Protein AF-A0A967KB98-F1 (afdb_monomer_lite)

Sequence (359 aa):
LGLPDYYRTITGPGPSQRHWNLGCFGLMAGGSWGCGTGSKLNGFGPVQLSPLSRRTLGWLEPIEVSRAENEEFVLEPSLASGDALFVSLGPGSPESFHIEYRTRTGFDEDLPAGGVLVYHHDAFDPRRTLRPEPGEIPPWPYHLVEADGDDALRKLEAEGGNRGVAGDVFSAEGSEASLDASTVPSTRTHSGEPSTLSIHSIRVEGGVARVRLTVGSDLVAVDRSVPPTWDVLLDYEGSFGVGGGAAPFDARVGGADGPLPAGVEVAVQADRVILRGKPLQAGEFPVIVTVEDDKGALLYETLALTIQDQHLTDPELMEGLVEGEGALSDLQLRYLDLSGNGDGGFDVGDLRAYLQRTR

Structure (mmCIF, N/CA/C/O backbone):
data_AF-A0A967KB98-F1
#
_entry.id   AF-A0A967KB98-F1
#
loop_
_atom_site.group_PDB
_atom_site.id
_atom_site.type_symbol
_atom_site.label_atom_id
_atom_site.label_alt_id
_atom_site.label_comp_id
_atom_site.label_asym_id
_atom_site.label_entity_id
_atom_site.label_seq_id
_atom_site.pdbx_PDB_ins_code
_atom_site.Cartn_x
_atom_site.Cartn_y
_atom_site.Cartn_z
_atom_site.occupancy
_atom_site.B_iso_or_equiv
_atom_site.auth_seq_id
_atom_site.auth_comp_id
_atom_site.auth_asym_id
_atom_site.auth_atom_id
_atom_site.pdbx_PDB_model_num
ATOM 1 N N . LEU A 1 1 ? 12.542 3.354 -32.652 1.00 81.44 1 LEU A N 1
ATOM 2 C CA . LEU A 1 1 ? 11.220 3.751 -32.119 1.00 81.44 1 LEU A CA 1
ATOM 3 C C . LEU A 1 1 ? 11.291 4.905 -31.106 1.00 81.44 1 LEU A C 1
ATOM 5 O O . LEU A 1 1 ? 10.248 5.329 -30.644 1.00 81.44 1 LEU A O 1
ATOM 9 N N . GLY A 1 2 ? 12.477 5.463 -30.806 1.00 83.56 2 GLY A N 1
ATOM 10 C CA . GLY A 1 2 ? 12.585 6.672 -29.972 1.00 83.56 2 GLY A CA 1
ATOM 11 C C . GLY A 1 2 ? 12.481 6.431 -28.464 1.00 83.56 2 GLY A C 1
ATOM 12 O O . GLY A 1 2 ? 12.327 7.389 -27.719 1.00 83.56 2 GLY A O 1
ATOM 13 N N . LEU A 1 3 ? 12.570 5.174 -28.019 1.00 89.62 3 LEU A N 1
ATOM 14 C CA . LEU A 1 3 ? 12.564 4.830 -26.602 1.00 89.62 3 LEU A CA 1
ATOM 15 C C . LEU A 1 3 ? 13.950 5.043 -25.963 1.00 89.62 3 LEU A C 1
ATOM 17 O O . LEU A 1 3 ? 14.959 4.764 -26.616 1.00 89.62 3 LEU A O 1
ATOM 21 N N . PRO A 1 4 ? 14.000 5.516 -24.709 1.00 88.00 4 PRO A N 1
ATOM 22 C CA . PRO A 1 4 ? 15.224 5.690 -23.927 1.00 88.00 4 PRO A CA 1
ATOM 23 C C . PRO A 1 4 ? 15.765 4.356 -23.392 1.00 88.00 4 PRO A C 1
ATOM 25 O O . PRO A 1 4 ? 15.035 3.371 -23.320 1.00 88.00 4 PRO A O 1
ATOM 28 N N . ASP A 1 5 ? 17.017 4.352 -22.937 1.00 88.38 5 ASP A N 1
ATOM 29 C CA . ASP A 1 5 ? 17.546 3.297 -22.068 1.00 88.38 5 ASP A CA 1
ATOM 30 C C . ASP A 1 5 ? 17.125 3.562 -20.611 1.00 88.38 5 ASP A C 1
ATOM 32 O O . ASP A 1 5 ? 17.387 4.643 -20.091 1.00 88.38 5 ASP A O 1
ATOM 36 N N . TYR A 1 6 ? 16.557 2.574 -19.915 1.00 90.69 6 TYR A N 1
ATOM 37 C CA . TYR A 1 6 ? 16.277 2.630 -18.468 1.00 90.69 6 TYR A CA 1
ATOM 38 C C . TYR A 1 6 ? 17.309 1.840 -17.652 1.00 90.69 6 TYR A C 1
ATOM 40 O O . TYR A 1 6 ? 16.993 1.117 -16.706 1.00 90.69 6 TYR A O 1
ATOM 48 N N . TYR A 1 7 ? 18.567 1.941 -18.061 1.00 88.19 7 TYR A N 1
ATOM 49 C CA . TYR A 1 7 ? 19.731 1.490 -17.311 1.00 88.19 7 TYR A CA 1
ATOM 50 C C . TYR A 1 7 ? 20.822 2.545 -17.447 1.00 88.19 7 TYR A C 1
ATOM 52 O O . TYR A 1 7 ? 20.802 3.370 -18.364 1.00 88.19 7 TYR A O 1
ATOM 60 N N . ARG A 1 8 ? 21.814 2.493 -16.561 1.00 86.38 8 ARG A N 1
ATOM 61 C CA . ARG A 1 8 ? 22.928 3.434 -16.588 1.00 86.38 8 ARG A CA 1
ATOM 62 C C . ARG A 1 8 ? 24.265 2.748 -16.389 1.00 86.38 8 ARG A C 1
ATOM 64 O O . ARG A 1 8 ? 24.458 1.975 -15.460 1.00 86.38 8 ARG A O 1
ATOM 71 N N . THR A 1 9 ? 25.219 3.116 -17.231 1.00 85.38 9 THR A N 1
ATOM 72 C CA . THR A 1 9 ? 26.639 2.780 -17.086 1.00 85.38 9 THR A CA 1
ATOM 73 C C . THR A 1 9 ? 27.283 3.657 -16.007 1.00 85.38 9 THR A C 1
ATOM 75 O O . THR A 1 9 ? 27.189 4.883 -16.088 1.00 85.38 9 THR A O 1
ATOM 78 N N . ILE A 1 10 ? 27.949 3.053 -15.016 1.00 86.12 10 ILE A N 1
ATOM 79 C CA . ILE A 1 10 ? 28.592 3.778 -13.904 1.00 86.12 10 ILE A CA 1
ATOM 80 C C . ILE A 1 10 ? 30.113 3.795 -14.052 1.00 86.12 10 ILE A C 1
ATOM 82 O O . ILE A 1 10 ? 30.693 4.860 -14.238 1.00 86.12 10 ILE A O 1
ATOM 86 N N . THR A 1 11 ? 30.766 2.630 -13.994 1.00 84.38 11 THR A N 1
ATOM 87 C CA . THR A 1 11 ? 32.242 2.534 -13.982 1.00 84.38 11 THR A CA 1
ATOM 88 C C . THR A 1 11 ? 32.836 1.913 -15.246 1.00 84.38 11 THR A C 1
ATOM 90 O O . THR A 1 11 ? 34.052 1.926 -15.428 1.00 84.38 11 THR A O 1
ATOM 93 N N . GLY A 1 12 ? 32.005 1.386 -16.145 1.00 84.31 12 GLY A N 1
ATOM 94 C CA . GLY A 1 12 ? 32.453 0.794 -17.402 1.00 84.31 12 GLY A CA 1
ATOM 95 C C . GLY A 1 12 ? 31.334 0.057 -18.137 1.00 84.31 12 GLY A C 1
ATOM 96 O O . GLY A 1 12 ? 30.224 -0.048 -17.622 1.00 84.31 12 GLY A O 1
ATOM 97 N N . PRO A 1 13 ? 31.589 -0.435 -19.360 1.00 79.81 13 PRO A N 1
ATOM 98 C CA . PRO A 1 13 ? 30.544 -0.923 -20.261 1.00 79.81 13 PRO A CA 1
ATOM 99 C C . PRO A 1 13 ? 29.962 -2.284 -19.854 1.00 79.81 13 PRO A C 1
ATOM 101 O O . PRO A 1 13 ? 28.941 -2.694 -20.414 1.00 79.81 13 PRO A O 1
ATOM 104 N N . GLY A 1 14 ? 30.602 -2.997 -18.921 1.00 81.38 14 GLY A N 1
ATOM 105 C CA . GLY A 1 14 ? 30.194 -4.333 -18.496 1.00 81.38 14 GLY A CA 1
ATOM 106 C C . GLY A 1 14 ? 28.878 -4.340 -17.708 1.00 81.38 14 GLY A C 1
ATOM 107 O O . GLY A 1 14 ? 28.519 -3.334 -17.099 1.00 81.38 14 GLY A O 1
ATOM 108 N N . PRO A 1 15 ? 28.142 -5.465 -17.693 1.00 78.88 15 PRO A N 1
ATOM 109 C CA . PRO A 1 15 ? 26.875 -5.573 -16.969 1.00 78.88 15 PRO A CA 1
ATOM 110 C C . PRO A 1 15 ? 27.020 -5.411 -15.448 1.00 78.88 15 PRO A C 1
ATOM 112 O O . PRO A 1 15 ? 26.106 -4.895 -14.815 1.00 78.88 15 PRO A O 1
ATOM 115 N N . SER A 1 16 ? 28.172 -5.786 -14.887 1.00 84.75 16 SER A N 1
ATOM 116 C CA . SER A 1 16 ? 28.500 -5.653 -13.459 1.00 84.75 16 SER A CA 1
ATOM 117 C C . SER A 1 16 ? 28.737 -4.206 -13.007 1.00 84.75 16 SER A C 1
ATOM 119 O O . SER A 1 16 ? 28.841 -3.922 -11.816 1.00 84.75 16 SER A O 1
ATOM 121 N N . GLN A 1 17 ? 28.843 -3.283 -13.966 1.00 87.69 17 GLN A N 1
ATOM 122 C CA . GLN A 1 17 ? 29.209 -1.881 -13.770 1.00 87.69 17 GLN A CA 1
ATOM 123 C C . GLN A 1 17 ? 28.037 -0.934 -14.067 1.00 87.69 17 GLN A C 1
ATOM 125 O O . GLN A 1 17 ? 28.246 0.240 -14.401 1.00 87.69 17 GLN A O 1
ATOM 130 N N . ARG A 1 18 ? 26.807 -1.456 -14.007 1.00 87.62 18 ARG A N 1
ATOM 131 C CA . ARG A 1 18 ? 25.578 -0.748 -14.362 1.00 87.62 18 ARG A CA 1
ATOM 132 C C . ARG A 1 18 ? 24.591 -0.739 -13.211 1.00 87.62 18 ARG A C 1
ATOM 134 O O . ARG A 1 18 ? 24.510 -1.704 -12.464 1.00 87.62 18 ARG A O 1
ATOM 141 N N . HIS A 1 19 ? 23.799 0.322 -13.168 1.00 89.69 19 HIS A N 1
ATOM 142 C CA . HIS A 1 19 ? 22.522 0.337 -12.473 1.00 89.69 19 HIS A CA 1
ATOM 143 C C . HIS A 1 19 ? 21.420 -0.043 -13.465 1.00 89.69 19 HIS A C 1
ATOM 145 O O . HIS A 1 19 ? 21.429 0.406 -14.618 1.00 89.69 19 HIS A O 1
ATOM 151 N N . TRP A 1 20 ? 20.490 -0.886 -13.036 1.00 90.31 20 TRP A N 1
ATOM 152 C CA . TRP A 1 20 ? 19.461 -1.484 -13.874 1.00 90.31 20 TRP A CA 1
ATOM 153 C C . TRP A 1 20 ? 18.084 -0.985 -13.457 1.00 90.31 20 TRP A C 1
ATOM 155 O O . TRP A 1 20 ? 17.302 -1.755 -12.930 1.00 90.31 20 TRP A O 1
ATOM 165 N N . ASN A 1 21 ? 17.752 0.279 -13.710 1.00 90.69 21 ASN A N 1
ATOM 166 C CA . ASN A 1 21 ? 16.574 0.920 -13.116 1.00 90.69 21 ASN A CA 1
ATOM 167 C C . ASN A 1 21 ? 15.243 0.165 -13.244 1.00 90.69 21 ASN A C 1
ATOM 169 O O . ASN A 1 21 ? 14.402 0.303 -12.364 1.00 90.69 21 ASN A O 1
ATOM 173 N N . LEU A 1 22 ? 15.037 -0.604 -14.322 1.00 94.25 22 LEU A N 1
ATOM 174 C CA . LEU A 1 22 ? 13.902 -1.537 -14.452 1.00 94.25 22 LEU A CA 1
ATOM 175 C C . LEU A 1 22 ? 14.310 -3.014 -14.427 1.00 94.25 22 LEU A C 1
ATOM 177 O O . LEU A 1 22 ? 13.458 -3.890 -14.542 1.00 94.25 22 LEU A O 1
ATOM 181 N N . GLY A 1 23 ? 15.607 -3.305 -14.370 1.00 93.00 23 GLY A N 1
ATOM 182 C CA . GLY A 1 23 ? 16.113 -4.664 -14.304 1.00 93.00 23 GLY A CA 1
ATOM 183 C C . GLY A 1 23 ? 15.610 -5.527 -15.448 1.00 93.00 23 GLY A C 1
ATOM 184 O O . GLY A 1 23 ? 15.575 -5.140 -16.619 1.00 93.00 23 GLY A O 1
ATOM 185 N N . CYS A 1 24 ? 15.205 -6.719 -15.059 1.00 93.06 24 CYS A N 1
ATOM 186 C CA . CYS A 1 24 ? 14.597 -7.740 -15.874 1.00 93.06 24 CYS A CA 1
ATOM 187 C C . CYS A 1 24 ? 13.133 -7.468 -16.191 1.00 93.06 24 CYS A C 1
ATOM 189 O O . CYS A 1 24 ? 12.545 -8.182 -16.988 1.00 93.06 24 CYS A O 1
ATOM 191 N N . PHE A 1 25 ? 12.559 -6.414 -15.630 1.00 95.06 25 PHE A N 1
ATOM 192 C CA . PHE A 1 25 ? 11.153 -6.077 -15.769 1.00 95.06 25 PHE A CA 1
ATOM 193 C C . PHE A 1 25 ? 10.904 -5.013 -16.844 1.00 95.06 25 PHE A C 1
ATOM 195 O O . PHE A 1 25 ? 9.804 -4.480 -16.965 1.00 95.06 25 PHE A O 1
ATOM 202 N N . GLY A 1 26 ? 11.905 -4.704 -17.672 1.00 94.81 26 GLY A N 1
ATOM 203 C CA . GLY A 1 26 ? 11.746 -3.821 -18.822 1.00 94.81 26 GLY A CA 1
ATOM 204 C C . GLY A 1 26 ? 12.742 -4.125 -19.935 1.00 94.81 26 GLY A C 1
ATOM 205 O O . GLY A 1 26 ? 13.951 -4.183 -19.704 1.00 94.81 26 GLY A O 1
ATOM 206 N N . LEU A 1 27 ? 12.239 -4.259 -21.167 1.00 94.44 27 LEU A N 1
ATOM 207 C CA . LEU A 1 27 ? 13.061 -4.501 -22.360 1.00 94.44 27 LEU A CA 1
ATOM 208 C C . LEU A 1 27 ? 14.177 -3.463 -22.542 1.00 94.44 27 LEU A C 1
ATOM 210 O O . LEU A 1 27 ? 15.320 -3.816 -22.828 1.00 94.44 27 LEU A O 1
ATOM 214 N N . MET A 1 28 ? 13.850 -2.189 -22.324 1.00 93.25 28 MET A N 1
ATOM 215 C CA . MET A 1 28 ? 14.784 -1.066 -22.445 1.00 93.25 28 MET A CA 1
ATOM 216 C C . MET A 1 28 ? 15.766 -0.959 -21.258 1.00 93.25 28 MET A C 1
ATOM 218 O O . MET A 1 28 ? 16.455 0.045 -21.111 1.00 93.25 28 MET A O 1
ATOM 222 N N . ALA A 1 29 ? 15.831 -1.981 -20.400 1.00 91.69 29 ALA A N 1
ATOM 223 C CA . ALA A 1 29 ? 16.777 -2.119 -19.299 1.00 91.69 29 ALA A CA 1
ATOM 224 C C . ALA A 1 29 ? 17.563 -3.440 -19.426 1.00 91.69 29 ALA A C 1
ATOM 226 O O . ALA A 1 29 ? 18.126 -3.754 -20.478 1.00 91.69 29 ALA A O 1
ATOM 227 N N . GLY A 1 30 ? 17.611 -4.232 -18.355 1.00 89.25 30 GLY A N 1
ATOM 228 C CA . GLY A 1 30 ? 18.230 -5.553 -18.348 1.00 89.25 30 GLY A CA 1
ATOM 229 C C . GLY A 1 30 ? 17.454 -6.588 -19.163 1.00 89.25 30 GLY A C 1
ATOM 230 O O . GLY A 1 30 ? 18.046 -7.579 -19.574 1.00 89.25 30 GLY A O 1
ATOM 231 N N . GLY A 1 31 ? 16.171 -6.370 -19.444 1.00 90.88 31 GLY A N 1
ATOM 232 C CA . GLY A 1 31 ? 15.301 -7.339 -20.110 1.00 90.88 31 GLY A CA 1
ATOM 233 C C . GLY A 1 31 ? 15.702 -7.756 -21.532 1.00 90.88 31 GLY A C 1
ATOM 234 O O . GLY A 1 31 ? 15.320 -8.830 -21.986 1.00 90.88 31 GLY A O 1
ATOM 235 N N . SER A 1 32 ? 16.503 -6.948 -22.232 1.00 87.94 32 SER A N 1
ATOM 236 C CA . SER A 1 32 ? 16.989 -7.246 -23.593 1.00 87.94 32 SER A CA 1
ATOM 237 C C . SER A 1 32 ? 18.002 -8.393 -23.675 1.00 87.94 32 SER A C 1
ATOM 239 O O . SER A 1 32 ? 18.204 -8.953 -24.749 1.00 87.94 32 SER A O 1
ATOM 241 N N . TRP A 1 33 ? 18.632 -8.757 -22.555 1.00 80.81 33 TRP A N 1
ATOM 242 C CA . TRP A 1 33 ? 19.664 -9.800 -22.482 1.00 80.81 33 TRP A CA 1
ATOM 243 C C . TRP A 1 33 ? 19.148 -11.102 -21.854 1.00 80.81 33 TRP A C 1
ATOM 245 O O . TRP A 1 33 ? 19.952 -11.913 -21.387 1.00 80.81 33 TRP A O 1
ATOM 255 N N . GLY A 1 34 ? 17.824 -11.256 -21.772 1.00 74.88 34 GLY A N 1
ATOM 256 C CA . GLY A 1 34 ? 17.163 -12.350 -21.070 1.00 74.88 34 GLY A CA 1
ATOM 257 C C . GLY A 1 34 ? 17.230 -12.257 -19.556 1.00 74.88 34 GLY A C 1
ATOM 258 O O . GLY A 1 34 ? 18.095 -11.579 -18.984 1.00 74.88 34 GLY A O 1
ATOM 259 N N . CYS A 1 35 ? 16.316 -12.972 -18.915 1.00 80.12 35 CYS A N 1
ATOM 260 C CA . CYS A 1 35 ? 16.102 -12.956 -17.475 1.00 80.12 35 CYS A CA 1
ATOM 261 C C . CYS A 1 35 ? 16.134 -14.377 -16.890 1.00 80.12 35 CYS A C 1
ATOM 263 O O . CYS A 1 35 ? 16.257 -15.348 -17.627 1.00 80.12 35 CYS A O 1
ATOM 265 N N . GLY A 1 36 ? 16.175 -14.509 -15.562 1.00 67.12 36 GLY A N 1
ATOM 266 C CA . GLY A 1 36 ? 16.166 -15.819 -14.899 1.00 67.12 36 GLY A CA 1
ATOM 267 C C . GLY A 1 36 ? 17.537 -16.431 -14.571 1.00 67.12 36 GLY A C 1
ATOM 268 O O . GLY A 1 36 ? 18.593 -15.790 -14.634 1.00 67.12 36 GLY A O 1
ATOM 269 N N . THR A 1 37 ? 17.500 -17.693 -14.137 1.00 58.38 37 THR A N 1
ATOM 270 C CA . THR A 1 37 ? 18.620 -18.442 -13.549 1.00 58.38 37 THR A CA 1
ATOM 271 C C . THR A 1 37 ? 19.265 -19.374 -14.584 1.00 58.38 37 THR A C 1
ATOM 273 O O . THR A 1 37 ? 19.058 -20.583 -14.594 1.00 58.38 37 THR A O 1
ATOM 276 N N . GLY A 1 38 ? 20.069 -18.817 -15.494 1.00 59.47 38 GLY A N 1
ATOM 277 C CA . GLY A 1 38 ? 20.735 -19.588 -16.551 1.00 59.47 38 GLY A CA 1
ATOM 278 C C . GLY A 1 38 ? 21.946 -18.886 -17.170 1.00 59.47 38 GLY A C 1
ATOM 279 O O . GLY A 1 38 ? 22.227 -17.720 -16.889 1.00 59.47 38 GLY A O 1
ATOM 280 N N . SER A 1 39 ? 22.694 -19.605 -18.019 1.00 55.47 39 SER A N 1
ATOM 281 C CA . SER A 1 39 ? 23.848 -19.046 -18.740 1.00 55.47 39 SER A CA 1
ATOM 282 C C . SER A 1 39 ? 23.394 -18.013 -19.772 1.00 55.47 39 SER A C 1
ATOM 284 O O . SER A 1 39 ? 22.915 -18.366 -20.846 1.00 55.47 39 SER A O 1
ATOM 286 N N . LYS A 1 40 ? 23.613 -16.732 -19.467 1.00 59.94 40 LYS A N 1
ATOM 287 C CA . LYS A 1 40 ? 23.197 -15.552 -20.253 1.00 59.94 40 LYS A CA 1
ATOM 288 C C . LYS A 1 40 ? 23.892 -15.407 -21.625 1.00 59.94 40 LYS A C 1
ATOM 290 O O . LYS A 1 40 ? 23.742 -14.383 -22.282 1.00 59.94 40 LYS A O 1
ATOM 295 N N . LEU A 1 41 ? 24.693 -16.397 -22.033 1.00 53.88 41 LEU A N 1
ATOM 296 C CA . LEU A 1 41 ? 25.493 -16.406 -23.266 1.00 53.88 41 LEU A CA 1
ATOM 297 C C . LEU A 1 41 ? 24.780 -17.061 -24.462 1.00 53.88 41 LEU A C 1
ATOM 299 O O . LEU A 1 41 ? 25.213 -16.868 -25.595 1.00 53.88 41 LEU A O 1
ATOM 303 N N . ASN A 1 42 ? 23.685 -17.790 -24.234 1.00 51.09 42 ASN A N 1
ATOM 304 C CA . ASN A 1 42 ? 22.873 -18.390 -25.292 1.00 51.09 42 ASN A CA 1
ATOM 305 C C . ASN A 1 42 ? 21.556 -17.614 -25.371 1.00 51.09 42 ASN A C 1
ATOM 307 O O . ASN A 1 42 ? 20.688 -17.830 -24.537 1.00 51.09 42 ASN A O 1
ATOM 311 N N . GLY A 1 43 ? 21.472 -16.669 -26.314 1.00 50.34 43 GLY A N 1
ATOM 312 C CA . GLY A 1 43 ? 20.409 -15.665 -26.451 1.00 50.34 43 GLY A CA 1
ATOM 313 C C . GLY A 1 43 ? 19.029 -16.097 -25.950 1.00 50.34 43 GLY A C 1
ATOM 314 O O . GLY A 1 43 ? 18.360 -16.912 -26.578 1.00 50.34 43 GLY A O 1
ATOM 315 N N . PHE A 1 44 ? 18.624 -15.520 -24.825 1.00 61.72 44 PHE A N 1
ATOM 316 C CA . PHE A 1 44 ? 17.292 -15.671 -24.251 1.00 61.72 44 PHE A CA 1
ATOM 317 C C . PHE A 1 44 ? 16.317 -14.663 -24.867 1.00 61.72 44 PHE A C 1
ATOM 319 O O . PHE A 1 44 ? 16.730 -13.631 -25.408 1.00 61.72 44 PHE A O 1
ATOM 326 N N . GLY A 1 45 ? 15.024 -14.981 -24.785 1.00 72.19 45 GLY A N 1
ATOM 327 C CA . GLY A 1 45 ? 13.950 -14.124 -25.272 1.00 72.19 45 GLY A CA 1
ATOM 328 C C . GLY A 1 45 ? 13.918 -12.782 -24.525 1.00 72.19 45 GLY A C 1
ATOM 329 O O . GLY A 1 45 ? 14.148 -12.748 -23.315 1.00 72.19 45 GLY A O 1
ATOM 330 N N . PRO A 1 46 ? 13.678 -11.662 -25.225 1.00 88.06 46 PRO A N 1
ATOM 331 C CA . PRO A 1 46 ? 13.473 -10.376 -24.575 1.00 88.06 46 PRO A CA 1
ATOM 332 C C . PRO A 1 46 ? 12.189 -10.398 -23.744 1.00 88.06 46 PRO A C 1
ATOM 334 O O . PRO A 1 46 ? 11.191 -10.958 -24.189 1.00 88.06 46 PRO A O 1
ATOM 337 N N . VAL A 1 47 ? 12.193 -9.705 -22.608 1.00 92.75 47 VAL A N 1
ATOM 338 C CA . VAL A 1 47 ? 10.969 -9.432 -21.830 1.00 92.75 47 VAL A CA 1
ATOM 339 C C . VAL A 1 47 ? 10.127 -8.337 -22.488 1.00 92.75 47 VAL A C 1
ATOM 341 O O . VAL A 1 47 ? 10.614 -7.599 -23.352 1.00 92.75 47 VAL A O 1
ATOM 344 N N . GLN A 1 48 ? 8.876 -8.172 -22.056 1.00 93.81 48 GLN A N 1
ATOM 345 C CA . GLN A 1 48 ? 8.031 -7.081 -22.552 1.00 93.81 48 GLN A CA 1
ATOM 346 C C . GLN A 1 48 ? 8.587 -5.678 -22.234 1.00 93.81 48 GLN A C 1
ATOM 348 O O . GLN A 1 48 ? 9.350 -5.452 -21.287 1.00 93.81 48 GLN A O 1
ATOM 353 N N . LEU A 1 49 ? 8.157 -4.704 -23.040 1.00 95.62 49 LEU A N 1
ATOM 354 C CA . LEU A 1 49 ? 8.319 -3.279 -22.756 1.00 95.62 49 LEU A CA 1
ATOM 355 C C . LEU A 1 49 ? 7.553 -2.886 -21.485 1.00 95.62 49 LEU A C 1
ATOM 357 O O . LEU A 1 49 ? 6.470 -3.405 -21.230 1.00 95.62 49 LEU A O 1
ATOM 361 N N . SER A 1 50 ? 8.086 -1.915 -20.741 1.00 95.88 50 SER A N 1
ATOM 362 C CA . SER A 1 50 ? 7.390 -1.325 -19.593 1.00 95.88 50 SER A CA 1
ATOM 363 C C . SER A 1 50 ? 6.090 -0.622 -20.017 1.00 95.88 50 SER A C 1
ATOM 365 O O . SER A 1 50 ? 5.958 -0.243 -21.191 1.00 95.88 50 SER A O 1
ATOM 367 N N . PRO A 1 51 ? 5.154 -0.355 -19.086 1.00 97.12 51 PRO A N 1
ATOM 368 C CA . PRO A 1 51 ? 3.925 0.373 -19.387 1.00 97.12 51 PRO A CA 1
ATOM 369 C C . PRO A 1 51 ? 4.218 1.733 -20.018 1.00 97.12 51 PRO A C 1
ATOM 371 O O . PRO A 1 51 ? 3.648 2.074 -21.051 1.00 97.12 51 PRO A O 1
ATOM 374 N N . LEU A 1 52 ? 5.188 2.480 -19.473 1.00 94.81 52 LEU A N 1
ATOM 375 C CA . LEU A 1 52 ? 5.567 3.785 -20.017 1.00 94.81 52 LEU A CA 1
ATOM 376 C C . LEU A 1 52 ? 6.043 3.680 -21.471 1.00 94.81 52 LEU A C 1
ATOM 378 O O . LEU A 1 52 ? 5.603 4.456 -22.313 1.00 94.81 52 LEU A O 1
ATOM 382 N N . SER A 1 53 ? 6.881 2.689 -21.793 1.00 95.00 53 SER A N 1
ATOM 383 C CA . SER A 1 53 ? 7.327 2.473 -23.173 1.00 95.00 53 SER A CA 1
ATOM 384 C C . SER A 1 53 ? 6.181 2.097 -24.107 1.00 95.00 53 SER A C 1
ATOM 386 O O . SER A 1 53 ? 6.102 2.633 -25.211 1.00 95.00 53 SER A O 1
ATOM 388 N N . ARG A 1 54 ? 5.277 1.205 -23.680 1.00 96.12 54 ARG A N 1
ATOM 389 C CA . ARG A 1 54 ? 4.108 0.825 -24.488 1.00 96.12 54 ARG A CA 1
ATOM 390 C C . ARG A 1 54 ? 3.191 2.031 -24.725 1.00 96.12 54 ARG A C 1
ATOM 392 O O . ARG A 1 54 ? 2.774 2.238 -25.862 1.00 96.12 54 ARG A O 1
ATOM 399 N N . ARG A 1 55 ? 2.982 2.886 -23.714 1.00 94.50 55 ARG A N 1
ATOM 400 C CA . ARG A 1 55 ? 2.256 4.163 -23.847 1.00 94.50 55 ARG A CA 1
ATOM 401 C C . ARG A 1 55 ? 2.950 5.104 -24.832 1.00 94.50 55 ARG A C 1
ATOM 403 O O . ARG A 1 55 ? 2.300 5.631 -25.726 1.00 94.50 55 ARG A O 1
ATOM 410 N N . THR A 1 56 ? 4.269 5.295 -24.718 1.00 92.44 56 THR A N 1
ATOM 411 C CA . THR A 1 56 ? 5.042 6.171 -25.623 1.00 92.44 56 THR A CA 1
ATOM 412 C C . THR A 1 56 ? 4.923 5.746 -27.089 1.00 92.44 56 THR A C 1
ATOM 414 O O . THR A 1 56 ? 4.909 6.594 -27.977 1.00 92.44 56 THR A O 1
ATOM 417 N N . LEU A 1 57 ? 4.818 4.442 -27.354 1.00 94.81 57 LEU A N 1
ATOM 418 C CA . LEU A 1 57 ? 4.643 3.908 -28.706 1.00 94.81 57 LEU A CA 1
ATOM 419 C C . LEU A 1 57 ? 3.187 3.903 -29.198 1.00 94.81 57 LEU A C 1
ATOM 421 O O . LEU A 1 57 ? 2.957 3.576 -30.363 1.00 94.81 57 LEU A O 1
ATOM 425 N N . GLY A 1 58 ? 2.216 4.233 -28.341 1.00 94.75 58 GLY A N 1
ATOM 426 C CA . GLY A 1 58 ? 0.787 4.101 -28.639 1.00 94.75 58 GLY A CA 1
ATOM 427 C C . GLY A 1 58 ? 0.311 2.646 -28.714 1.00 94.75 58 GLY A C 1
ATOM 428 O O . GLY A 1 58 ? -0.637 2.346 -29.431 1.00 94.75 58 GLY A O 1
ATOM 429 N N . TRP A 1 59 ? 1.005 1.725 -28.038 1.00 94.50 59 TRP A N 1
ATOM 430 C CA . TRP A 1 59 ? 0.671 0.291 -27.978 1.00 94.50 59 TRP A CA 1
ATOM 431 C C . TRP A 1 59 ? -0.128 -0.080 -26.724 1.00 94.50 59 TRP A C 1
ATOM 433 O O . TRP A 1 59 ? -0.500 -1.236 -26.548 1.00 94.50 59 TRP A O 1
ATOM 443 N N . LEU A 1 60 ? -0.342 0.896 -25.848 1.00 95.06 60 LEU A N 1
ATOM 444 C CA . LEU A 1 60 ? -1.055 0.796 -24.587 1.00 95.06 60 LEU A CA 1
ATOM 445 C C . LEU A 1 60 ? -1.915 2.048 -24.438 1.00 95.06 60 LEU A C 1
ATOM 447 O O . LEU A 1 60 ? -1.372 3.152 -24.500 1.00 95.06 60 LEU A O 1
ATOM 451 N N . GLU A 1 61 ? -3.206 1.859 -24.182 1.00 96.12 61 GLU A N 1
ATOM 452 C CA . GLU A 1 61 ? -4.071 2.899 -23.627 1.00 96.12 61 GLU A CA 1
ATOM 453 C C . GLU A 1 61 ? -4.151 2.670 -22.109 1.00 96.12 61 GLU A C 1
ATOM 455 O O . GLU A 1 61 ? -4.671 1.635 -21.689 1.00 96.12 61 GLU A O 1
ATOM 460 N N . PRO A 1 62 ? -3.570 3.550 -21.279 1.00 95.88 62 PRO A N 1
ATOM 461 C CA . PRO A 1 62 ? -3.512 3.333 -19.841 1.00 95.88 62 PRO A CA 1
ATOM 462 C C . PRO A 1 62 ? -4.847 3.631 -19.151 1.00 95.88 62 PRO A C 1
ATOM 464 O O . PRO A 1 62 ? -5.605 4.505 -19.567 1.00 95.88 62 PRO A O 1
ATOM 467 N N . ILE A 1 63 ? -5.083 2.966 -18.022 1.00 97.62 63 ILE A N 1
ATOM 468 C CA . ILE A 1 63 ? -6.145 3.340 -17.088 1.00 97.62 63 ILE A CA 1
ATOM 469 C C . ILE A 1 63 ? -5.611 4.501 -16.237 1.00 97.62 63 ILE A C 1
ATOM 471 O O . ILE A 1 63 ? -4.813 4.300 -15.320 1.00 97.62 63 ILE A O 1
ATOM 475 N N . GLU A 1 64 ? -6.004 5.726 -16.577 1.00 96.19 64 GLU A N 1
ATOM 476 C CA . GLU A 1 64 ? -5.568 6.942 -15.880 1.00 96.19 64 GLU A CA 1
ATOM 477 C C . GLU A 1 64 ? -6.320 7.118 -14.552 1.00 96.19 64 GLU A C 1
ATOM 479 O O . GLU A 1 64 ? -7.550 7.193 -14.526 1.00 96.19 64 GLU A O 1
ATOM 484 N N . VAL A 1 65 ? -5.579 7.236 -13.448 1.00 95.50 65 VAL A N 1
ATOM 485 C CA . VAL A 1 65 ? -6.122 7.433 -12.098 1.00 95.50 65 VAL A CA 1
ATOM 486 C C . VAL A 1 65 ? -5.561 8.727 -11.516 1.00 95.50 65 VAL A C 1
ATOM 488 O O . VAL A 1 65 ? -4.384 8.818 -11.176 1.00 95.50 65 VAL A O 1
ATOM 491 N N . SER A 1 66 ? -6.407 9.749 -11.393 1.00 90.81 66 SER A N 1
ATOM 492 C CA . SER A 1 66 ? -6.035 11.045 -10.796 1.00 90.81 66 SER A CA 1
ATOM 493 C C . SER A 1 66 ? -6.701 11.321 -9.446 1.00 90.81 66 SER A C 1
ATOM 495 O O . SER A 1 66 ? -6.323 12.269 -8.761 1.00 90.81 66 SER A O 1
ATOM 497 N N . ARG A 1 67 ? -7.730 10.542 -9.098 1.00 89.75 67 ARG A N 1
ATOM 498 C CA . ARG A 1 67 ? -8.426 10.543 -7.808 1.00 89.75 67 ARG A CA 1
ATOM 499 C C . ARG A 1 67 ? -9.041 9.162 -7.609 1.00 89.75 67 ARG A C 1
ATOM 501 O O . ARG A 1 67 ? -9.577 8.615 -8.567 1.00 89.75 67 ARG A O 1
ATOM 508 N N . ALA A 1 68 ? -8.969 8.639 -6.395 1.00 90.69 68 ALA A N 1
ATOM 509 C CA . ALA A 1 68 ? -9.595 7.383 -6.002 1.00 90.69 68 ALA A CA 1
ATOM 510 C C . ALA A 1 68 ? -9.834 7.399 -4.492 1.00 90.69 68 ALA A C 1
ATOM 512 O O . ALA A 1 68 ? -8.995 7.900 -3.744 1.00 90.69 68 ALA A O 1
ATOM 513 N N . GLU A 1 69 ? -10.952 6.847 -4.037 1.00 89.50 69 GLU A N 1
ATOM 514 C CA . GLU A 1 69 ? -11.300 6.775 -2.615 1.00 89.50 69 GLU A CA 1
ATOM 515 C C . GLU A 1 69 ? -11.574 5.315 -2.257 1.00 89.50 69 GLU A C 1
ATOM 517 O O . GLU A 1 69 ? -12.685 4.821 -2.438 1.00 89.50 69 GLU A O 1
ATOM 522 N N . ASN A 1 70 ? -10.539 4.612 -1.779 1.00 88.19 70 ASN A N 1
ATOM 523 C CA . ASN A 1 70 ? -10.592 3.181 -1.467 1.00 88.19 70 ASN A CA 1
ATOM 524 C C . ASN A 1 70 ? -11.121 2.315 -2.629 1.00 88.19 70 ASN A C 1
ATOM 526 O O . ASN A 1 70 ? -11.901 1.380 -2.432 1.00 88.19 70 ASN A O 1
ATOM 530 N N . GLU A 1 71 ? -10.730 2.665 -3.851 1.00 93.44 71 GLU A N 1
ATOM 531 C CA . GLU A 1 71 ? -11.240 2.061 -5.077 1.00 93.44 71 GLU A CA 1
ATOM 532 C C . GLU A 1 71 ? -10.411 0.832 -5.455 1.00 93.44 71 GLU A C 1
ATOM 534 O O . GLU A 1 71 ? -9.189 0.829 -5.301 1.00 93.44 71 GLU A O 1
ATOM 539 N N . GLU A 1 72 ? -11.076 -0.220 -5.938 1.00 96.94 72 GLU A N 1
ATOM 540 C CA . GLU A 1 72 ? -10.431 -1.451 -6.397 1.00 96.94 72 GLU A CA 1
ATOM 541 C C . GLU A 1 72 ? -10.380 -1.502 -7.925 1.00 96.94 72 GLU A C 1
ATOM 543 O O . GLU A 1 72 ? -11.410 -1.482 -8.598 1.00 96.94 72 GLU A O 1
ATOM 548 N N . PHE A 1 73 ? -9.170 -1.647 -8.457 1.00 98.25 73 PHE A N 1
ATOM 549 C CA . PHE A 1 73 ? -8.890 -1.855 -9.870 1.00 98.25 73 PHE A CA 1
ATOM 550 C C . PHE A 1 73 ? -8.512 -3.315 -10.110 1.00 98.25 73 PHE A C 1
ATOM 552 O O . PHE A 1 73 ? -7.717 -3.891 -9.364 1.00 98.25 73 PHE A O 1
ATOM 559 N N . VAL A 1 74 ? -9.059 -3.911 -11.168 1.00 98.19 74 VAL A N 1
ATOM 560 C CA . VAL A 1 74 ? -8.740 -5.282 -11.588 1.00 98.19 74 VAL A CA 1
ATOM 561 C C . VAL A 1 74 ? -7.909 -5.220 -12.863 1.00 98.19 74 VAL A C 1
ATOM 563 O O . VAL A 1 74 ? -8.332 -4.588 -13.826 1.00 98.19 74 VAL A O 1
ATOM 566 N N . LEU A 1 75 ? -6.743 -5.866 -12.864 1.00 98.25 75 LEU A N 1
ATOM 567 C CA . LEU A 1 75 ? -5.829 -5.925 -14.004 1.00 98.25 75 LEU A CA 1
ATOM 568 C C . LEU A 1 75 ? -5.659 -7.375 -14.458 1.00 98.25 75 LEU A C 1
ATOM 570 O O . LEU A 1 75 ? -5.264 -8.244 -13.673 1.00 98.25 75 LEU A O 1
ATOM 574 N N . GLU A 1 76 ? -5.918 -7.634 -15.734 1.00 97.38 76 GLU A N 1
ATOM 575 C CA . GLU A 1 76 ? -5.534 -8.890 -16.376 1.00 97.38 76 GLU A CA 1
ATOM 576 C C . GLU A 1 76 ? -4.026 -8.893 -16.711 1.00 97.38 76 GLU A C 1
ATOM 578 O O . GLU A 1 76 ? -3.378 -7.840 -16.694 1.00 97.38 76 GLU A O 1
ATOM 583 N N . PRO A 1 77 ? -3.415 -10.064 -16.999 1.00 96.94 77 PRO A N 1
ATOM 584 C CA . PRO A 1 77 ? -2.020 -10.126 -17.417 1.00 96.94 77 PRO A CA 1
ATOM 585 C C . PRO A 1 77 ? -1.733 -9.187 -18.592 1.00 96.94 77 PRO A C 1
ATOM 587 O O . PRO A 1 77 ? -2.319 -9.315 -19.670 1.00 96.94 77 PRO A O 1
ATOM 590 N N . SER A 1 78 ? -0.758 -8.298 -18.422 1.00 95.38 78 SER A N 1
ATOM 591 C CA . SER A 1 78 ? -0.527 -7.176 -19.334 1.00 95.38 78 SER A CA 1
ATOM 592 C C . SER A 1 78 ? -0.076 -7.589 -20.738 1.00 95.38 78 SER A C 1
ATOM 594 O O . SER A 1 78 ? -0.216 -6.798 -21.671 1.00 95.38 78 SER A O 1
ATOM 596 N N . LEU A 1 79 ? 0.415 -8.825 -20.914 1.00 93.50 79 LEU A N 1
ATOM 597 C CA . LEU A 1 79 ? 0.688 -9.406 -22.234 1.00 93.50 79 LEU A CA 1
ATOM 598 C C . LEU A 1 79 ? -0.598 -9.665 -23.033 1.00 93.50 79 LEU A C 1
ATOM 600 O O . LEU A 1 79 ? -0.588 -9.569 -24.257 1.00 93.50 79 LEU A O 1
ATOM 604 N N . ALA A 1 80 ? -1.670 -10.060 -22.342 1.00 92.25 80 ALA A N 1
ATOM 605 C CA . ALA A 1 80 ? -2.923 -10.495 -22.943 1.00 92.25 80 ALA A CA 1
ATOM 606 C C . ALA A 1 80 ? -3.921 -9.340 -23.095 1.00 92.25 80 ALA A C 1
ATOM 608 O O . ALA A 1 80 ? -4.515 -9.201 -24.162 1.00 92.25 80 ALA A O 1
ATOM 609 N N . SER A 1 81 ? -4.084 -8.513 -22.058 1.00 93.88 81 SER A N 1
ATOM 610 C CA . SER A 1 81 ? -5.047 -7.402 -22.057 1.00 93.88 81 SER A CA 1
ATOM 611 C C . SER A 1 81 ? -4.429 -6.064 -22.447 1.00 93.88 81 SER A C 1
ATOM 613 O O . SER A 1 81 ? -5.094 -5.209 -23.027 1.00 93.88 81 SER A O 1
ATOM 615 N N . GLY A 1 82 ? -3.143 -5.886 -22.148 1.00 92.38 82 GLY A N 1
ATOM 616 C CA . GLY A 1 82 ? -2.517 -4.576 -22.159 1.00 92.38 82 GLY A CA 1
ATOM 617 C C . GLY A 1 82 ? -2.760 -3.777 -20.881 1.00 92.38 82 GLY A C 1
ATOM 618 O O . GLY A 1 82 ? -2.233 -2.688 -20.807 1.00 92.38 82 GLY A O 1
ATOM 619 N N . ASP A 1 83 ? -3.465 -4.262 -19.860 1.00 96.69 83 ASP A N 1
ATOM 620 C CA . ASP A 1 83 ? -3.820 -3.415 -18.711 1.00 96.69 83 ASP A CA 1
ATOM 621 C C . ASP A 1 83 ? -2.600 -2.835 -17.979 1.00 96.69 83 ASP A C 1
ATOM 623 O O . ASP A 1 83 ? -1.609 -3.523 -17.703 1.00 96.69 83 ASP A O 1
ATOM 627 N N . ALA A 1 84 ? -2.698 -1.549 -17.643 1.00 98.25 84 ALA A N 1
ATOM 628 C CA . ALA A 1 84 ? -1.795 -0.863 -16.731 1.00 98.25 84 ALA A CA 1
ATOM 629 C C . ALA A 1 84 ? -2.475 0.380 -16.140 1.00 98.25 84 ALA A C 1
ATOM 631 O O . ALA A 1 84 ? -3.081 1.168 -16.872 1.00 98.25 84 ALA A O 1
ATOM 632 N N . LEU A 1 85 ? -2.322 0.585 -14.832 1.00 98.50 85 LEU A N 1
ATOM 633 C CA . LEU A 1 85 ? -2.737 1.810 -14.148 1.00 98.50 85 LEU A CA 1
ATOM 634 C C . LEU A 1 85 ? -1.651 2.867 -14.283 1.00 98.50 85 LEU A C 1
ATOM 636 O O . LEU A 1 85 ? -0.468 2.563 -14.124 1.00 98.50 85 LEU A O 1
ATOM 640 N N . PHE A 1 86 ? -2.057 4.106 -14.535 1.00 97.75 86 PHE A N 1
ATOM 641 C CA . PHE A 1 86 ? -1.204 5.286 -14.475 1.00 97.75 86 PHE A CA 1
ATOM 642 C C . PHE A 1 86 ? -1.771 6.216 -13.411 1.00 97.75 86 PHE A C 1
ATOM 644 O O . PHE A 1 86 ? -2.752 6.925 -13.622 1.00 97.75 86 PHE A O 1
ATOM 651 N N . VAL A 1 87 ? -1.169 6.157 -12.230 1.00 97.25 87 VAL A N 1
ATOM 652 C CA . VAL A 1 87 ? -1.646 6.832 -11.031 1.00 97.25 87 VAL A CA 1
ATOM 653 C C . VAL A 1 87 ? -0.888 8.139 -10.857 1.00 97.25 87 VAL A C 1
ATOM 655 O O . VAL A 1 87 ? 0.291 8.142 -10.511 1.00 97.25 87 VAL A O 1
ATOM 658 N N . SER A 1 88 ? -1.549 9.261 -11.124 1.00 93.44 88 SER A N 1
ATOM 659 C CA . SER A 1 88 ? -0.965 10.598 -10.962 1.00 93.44 88 SER A CA 1
ATOM 660 C C . SER A 1 88 ? -1.013 11.029 -9.496 1.00 93.44 88 SER A C 1
ATOM 662 O O . SER A 1 88 ? -2.054 10.901 -8.860 1.00 93.44 88 SER A O 1
ATOM 664 N N . LEU A 1 89 ? 0.057 11.640 -8.972 1.00 89.62 89 LEU A N 1
ATOM 665 C CA . LEU A 1 89 ? 0.115 12.126 -7.576 1.00 89.62 89 LEU A CA 1
ATOM 666 C C . LEU A 1 89 ? -0.666 13.434 -7.324 1.00 89.62 89 LEU A C 1
ATOM 668 O O . LEU A 1 89 ? -0.476 14.116 -6.314 1.00 89.62 89 LEU A O 1
ATOM 672 N N . GLY A 1 90 ? -1.556 13.795 -8.244 1.00 78.56 90 GLY A N 1
ATOM 673 C CA . GLY A 1 90 ? -2.406 14.977 -8.190 1.00 78.56 90 GLY A CA 1
ATOM 674 C C . GLY A 1 90 ? -2.598 15.613 -9.570 1.00 78.56 90 GLY A C 1
ATOM 675 O O . GLY A 1 90 ? -1.870 15.291 -10.517 1.00 78.56 90 GLY A O 1
ATOM 676 N N . PRO A 1 91 ? -3.567 16.533 -9.719 1.00 75.25 91 PRO A N 1
ATOM 677 C CA . PRO A 1 91 ? -3.816 17.214 -10.986 1.00 75.25 91 PRO A CA 1
ATOM 678 C C . PRO A 1 91 ? -2.567 17.940 -11.503 1.00 75.25 91 PRO A C 1
ATOM 680 O O . PRO A 1 91 ? -2.052 18.848 -10.855 1.00 75.25 91 PRO A O 1
ATOM 683 N N . GLY A 1 92 ? -2.087 17.548 -12.686 1.00 77.88 92 GLY A N 1
ATOM 684 C CA . GLY A 1 92 ? -0.913 18.157 -13.320 1.00 77.88 92 GLY A CA 1
ATOM 685 C C . GLY A 1 92 ? 0.430 17.815 -12.665 1.00 77.88 92 GLY A C 1
ATOM 686 O O . GLY A 1 92 ? 1.436 18.418 -13.039 1.00 77.88 92 GLY A O 1
ATOM 687 N N . SER A 1 93 ? 0.462 16.868 -11.719 1.00 85.56 93 SER A N 1
ATOM 688 C CA . SER A 1 93 ? 1.715 16.335 -11.180 1.00 85.56 93 SER A CA 1
ATOM 689 C C . SER A 1 93 ? 2.546 15.709 -12.308 1.00 85.56 93 SER A C 1
ATOM 691 O O . SER A 1 93 ? 2.009 14.904 -13.072 1.00 85.56 93 SER A O 1
ATOM 693 N N . PRO A 1 94 ? 3.844 16.036 -12.427 1.00 87.25 94 PRO A N 1
ATOM 694 C CA . PRO A 1 94 ? 4.742 15.321 -13.326 1.00 87.25 94 PRO A CA 1
ATOM 695 C C . PRO A 1 94 ? 5.156 13.952 -12.766 1.00 87.25 94 PRO A C 1
ATOM 697 O O . PRO A 1 94 ? 5.693 13.132 -13.508 1.00 87.25 94 PRO A O 1
ATOM 700 N N . GLU A 1 95 ? 4.909 13.704 -11.478 1.00 91.06 95 GLU A N 1
ATOM 701 C CA . GLU A 1 95 ? 5.168 12.430 -10.816 1.00 91.06 95 GLU A CA 1
ATOM 702 C C . GLU A 1 95 ? 3.935 11.523 -10.810 1.00 91.06 95 GLU A C 1
ATOM 704 O O . GLU A 1 95 ? 2.802 11.966 -10.573 1.00 91.06 95 GLU A O 1
ATOM 709 N N . SER A 1 96 ? 4.181 10.239 -11.058 1.00 94.56 96 SER A N 1
ATOM 710 C CA . SER A 1 96 ? 3.170 9.196 -11.206 1.00 94.56 96 SER A CA 1
ATOM 711 C C . SER A 1 96 ? 3.726 7.809 -10.875 1.00 94.56 96 SER A C 1
ATOM 713 O O . SER A 1 96 ? 4.922 7.549 -11.019 1.00 94.56 96 SER A O 1
ATOM 715 N N . PHE A 1 97 ? 2.841 6.898 -10.480 1.00 97.56 97 PHE A N 1
ATOM 716 C CA . PHE A 1 97 ? 3.139 5.478 -10.326 1.00 97.56 97 PHE A CA 1
ATOM 717 C C . PHE A 1 97 ? 2.428 4.679 -11.414 1.00 97.56 97 PHE A C 1
ATOM 719 O O . PHE A 1 97 ? 1.244 4.887 -11.670 1.00 97.56 97 PHE A O 1
ATOM 726 N N . HIS A 1 98 ? 3.138 3.763 -12.068 1.00 98.12 98 HIS A N 1
ATOM 727 C CA . HIS A 1 98 ? 2.552 2.865 -13.063 1.00 98.12 98 HIS A CA 1
ATOM 728 C C . HIS A 1 98 ? 2.494 1.450 -12.505 1.00 98.12 98 HIS A C 1
ATOM 730 O O . HIS A 1 98 ? 3.502 0.957 -12.002 1.00 98.12 98 HIS A O 1
ATOM 736 N N . ILE A 1 99 ? 1.343 0.794 -12.617 1.00 98.69 99 ILE A N 1
ATOM 737 C CA . ILE A 1 99 ? 1.111 -0.530 -12.031 1.00 98.69 99 ILE A CA 1
ATOM 738 C C . ILE A 1 99 ? 0.634 -1.472 -13.129 1.00 98.69 99 ILE A C 1
ATOM 740 O O . ILE A 1 99 ? -0.303 -1.148 -13.855 1.00 98.69 99 ILE A O 1
ATOM 744 N N . GLU A 1 100 ? 1.263 -2.634 -13.257 1.00 98.25 100 GLU A N 1
ATOM 745 C CA . GLU A 1 100 ? 0.820 -3.685 -14.176 1.00 98.25 100 GLU A CA 1
ATOM 746 C C . GLU A 1 100 ? 0.955 -5.065 -13.537 1.00 98.25 100 GLU A C 1
ATOM 748 O O . GLU A 1 100 ? 1.774 -5.278 -12.640 1.00 98.25 100 GLU A O 1
ATOM 753 N N . TYR A 1 101 ? 0.179 -6.022 -14.036 1.00 98.06 101 TYR A N 1
ATOM 754 C CA . TYR A 1 101 ? 0.286 -7.423 -13.653 1.00 98.06 101 TYR A CA 1
ATOM 755 C C . TYR A 1 101 ? 0.939 -8.226 -14.775 1.00 98.06 101 TYR A C 1
ATOM 757 O O . TYR A 1 101 ? 0.479 -8.193 -15.915 1.00 98.06 101 TYR A O 1
ATOM 765 N N . ARG A 1 102 ? 2.017 -8.955 -14.474 1.00 96.38 102 ARG A N 1
ATOM 766 C CA . ARG A 1 102 ? 2.752 -9.762 -15.460 1.00 96.38 102 ARG A CA 1
ATOM 767 C C . ARG A 1 102 ? 2.847 -11.210 -15.032 1.00 96.38 102 ARG A C 1
ATOM 769 O O . ARG A 1 102 ? 3.067 -11.519 -13.867 1.00 96.38 102 ARG A O 1
ATOM 776 N N . THR A 1 103 ? 2.758 -12.113 -15.997 1.00 95.19 103 THR A N 1
ATOM 777 C CA . THR A 1 103 ? 2.907 -13.554 -15.781 1.00 95.19 103 THR A CA 1
ATOM 778 C C . THR A 1 103 ? 4.088 -14.081 -16.581 1.00 95.19 103 THR A C 1
ATOM 780 O O . THR A 1 103 ? 4.489 -13.484 -17.577 1.00 95.19 103 THR A O 1
ATOM 783 N N . ARG A 1 104 ? 4.646 -15.222 -16.162 1.00 93.00 104 ARG A N 1
ATOM 784 C CA . ARG A 1 104 ? 5.777 -15.865 -16.845 1.00 93.00 104 ARG A CA 1
ATOM 785 C C . ARG A 1 104 ? 5.335 -16.590 -18.115 1.00 93.00 104 ARG A C 1
ATOM 787 O O . ARG A 1 104 ? 5.356 -17.815 -18.186 1.00 93.00 104 ARG A O 1
ATOM 794 N N . THR A 1 105 ? 4.867 -15.826 -19.096 1.00 91.62 105 THR A N 1
ATOM 795 C CA . THR A 1 105 ? 4.342 -16.331 -20.367 1.00 91.62 105 THR A CA 1
ATOM 796 C C . THR A 1 105 ? 4.843 -15.491 -21.540 1.00 91.62 105 THR A C 1
ATOM 798 O O . THR A 1 105 ? 5.127 -14.302 -21.398 1.00 91.62 105 THR A O 1
ATOM 801 N N . GLY A 1 106 ? 4.971 -16.106 -22.720 1.00 91.00 106 GLY A N 1
ATOM 802 C CA . GLY A 1 106 ? 5.438 -15.420 -23.928 1.00 91.00 106 GLY A CA 1
ATOM 803 C C . GLY A 1 106 ? 6.813 -14.776 -23.735 1.00 91.00 106 GLY A C 1
ATOM 804 O O . GLY A 1 106 ? 7.753 -15.442 -23.318 1.00 91.00 106 GLY A O 1
ATOM 805 N N . PHE A 1 107 ? 6.924 -13.472 -24.010 1.00 89.75 107 PHE A N 1
ATOM 806 C CA . PHE A 1 107 ? 8.161 -12.703 -23.798 1.00 89.75 107 PHE A CA 1
ATOM 807 C C . PHE A 1 107 ? 8.665 -12.752 -22.344 1.00 89.75 107 PHE A C 1
ATOM 809 O O . PHE A 1 107 ? 9.857 -12.616 -22.094 1.00 89.75 107 PHE A O 1
ATOM 816 N N . ASP A 1 108 ? 7.773 -12.990 -21.386 1.00 92.69 108 ASP A N 1
ATOM 817 C CA . ASP A 1 108 ? 8.069 -12.934 -19.957 1.00 92.69 108 ASP A CA 1
ATOM 818 C C . ASP A 1 108 ? 8.318 -14.295 -19.307 1.00 92.69 108 ASP A C 1
ATOM 820 O O . ASP A 1 108 ? 8.450 -14.370 -18.087 1.00 92.69 108 ASP A O 1
ATOM 824 N N . GLU A 1 109 ? 8.407 -15.372 -20.093 1.00 90.31 109 GLU A N 1
ATOM 825 C CA . GLU A 1 109 ? 8.682 -16.740 -19.614 1.00 90.31 109 GLU A CA 1
ATOM 826 C C . GLU A 1 109 ? 9.857 -16.796 -18.611 1.00 90.31 109 GLU A C 1
ATOM 828 O O . GLU A 1 109 ? 9.808 -17.476 -17.576 1.00 90.31 109 GLU A O 1
ATOM 833 N N . ASP A 1 110 ? 10.866 -15.971 -18.872 1.00 88.62 110 ASP A N 1
ATOM 834 C CA . ASP A 1 110 ? 12.118 -15.892 -18.132 1.00 88.62 110 ASP A CA 1
ATOM 835 C C . ASP A 1 110 ? 12.154 -14.804 -17.039 1.00 88.62 110 ASP A C 1
ATOM 837 O O . ASP A 1 110 ? 13.209 -14.566 -16.445 1.00 88.62 110 ASP A O 1
ATOM 841 N N . LEU A 1 111 ? 11.038 -14.128 -16.725 1.00 91.56 111 LEU A N 1
ATOM 842 C CA . LEU A 1 111 ? 11.016 -13.183 -15.600 1.00 91.56 111 LEU A CA 1
ATOM 843 C C . LEU A 1 111 ? 11.417 -13.872 -14.278 1.00 91.56 111 LEU A C 1
ATOM 845 O O . LEU A 1 111 ? 11.058 -15.035 -14.059 1.00 91.56 111 LEU A O 1
ATOM 849 N N . PRO A 1 112 ? 12.108 -13.162 -13.359 1.00 91.62 112 PRO A N 1
ATOM 850 C CA . PRO A 1 112 ? 12.455 -13.703 -12.043 1.00 91.62 112 PRO A CA 1
ATOM 851 C C . PRO A 1 112 ? 11.237 -14.234 -11.271 1.00 91.62 112 PRO A C 1
ATOM 853 O O . PRO A 1 112 ? 11.307 -15.306 -10.669 1.00 91.62 112 PRO A O 1
ATOM 856 N N . ALA A 1 113 ? 10.111 -13.522 -11.354 1.00 93.00 113 ALA A N 1
ATOM 857 C CA . ALA A 1 113 ? 8.800 -13.942 -10.875 1.00 93.00 113 ALA A CA 1
ATOM 858 C C . ALA A 1 113 ? 7.685 -13.270 -11.696 1.00 93.00 113 ALA A C 1
ATOM 860 O O . ALA A 1 113 ? 7.909 -12.241 -12.332 1.00 93.00 113 ALA A O 1
ATOM 861 N N . GLY A 1 114 ? 6.496 -13.878 -11.692 1.00 94.31 114 GLY A N 1
ATOM 862 C CA . GLY A 1 114 ? 5.262 -13.236 -12.150 1.00 94.31 114 GLY A CA 1
ATOM 863 C C . GLY A 1 114 ? 4.522 -12.621 -10.965 1.00 94.31 114 GLY A C 1
ATOM 864 O O . GLY A 1 114 ? 4.594 -13.154 -9.859 1.00 94.31 114 GLY A O 1
ATOM 865 N N . GLY A 1 115 ? 3.817 -11.521 -11.200 1.00 97.00 115 GLY A N 1
ATOM 866 C CA . GLY A 1 115 ? 3.099 -10.774 -10.182 1.00 97.00 115 GLY A CA 1
ATOM 867 C C . GLY A 1 115 ? 2.898 -9.310 -10.560 1.00 97.00 115 GLY A C 1
ATOM 868 O O . GLY A 1 115 ? 3.041 -8.929 -11.726 1.00 97.00 115 GLY A O 1
ATOM 869 N N . VAL A 1 116 ? 2.522 -8.502 -9.573 1.00 98.50 116 VAL A N 1
ATOM 870 C CA . VAL A 1 116 ? 2.291 -7.062 -9.746 1.00 98.50 116 VAL A CA 1
ATOM 871 C C . VAL A 1 116 ? 3.598 -6.289 -9.623 1.00 98.50 116 VAL A C 1
ATOM 873 O O . VAL A 1 116 ? 4.332 -6.430 -8.644 1.00 98.50 116 VAL A O 1
ATOM 876 N N . LEU A 1 117 ? 3.865 -5.448 -10.618 1.00 98.19 117 LEU A N 1
ATOM 877 C CA . LEU A 1 117 ? 5.005 -4.543 -10.653 1.00 98.19 117 LEU A CA 1
ATOM 878 C C . LEU A 1 117 ? 4.532 -3.108 -10.476 1.00 98.19 117 LEU A C 1
ATOM 880 O O . LEU A 1 117 ? 3.527 -2.705 -11.066 1.00 98.19 117 LEU A O 1
ATOM 884 N N . VAL A 1 118 ? 5.301 -2.332 -9.716 1.00 98.50 118 VAL A N 1
ATOM 885 C CA . VAL A 1 118 ? 5.063 -0.906 -9.502 1.00 98.50 118 VAL A CA 1
ATOM 886 C C . VAL A 1 118 ? 6.286 -0.135 -9.980 1.00 98.50 118 VAL A C 1
ATOM 888 O O . VAL A 1 118 ? 7.416 -0.412 -9.585 1.00 98.50 118 VAL A O 1
ATOM 891 N N . TYR A 1 119 ? 6.063 0.848 -10.842 1.00 97.50 119 TYR A N 1
ATOM 892 C CA . TYR A 1 119 ? 7.094 1.738 -11.357 1.00 97.50 119 TYR A CA 1
ATOM 893 C C . TYR A 1 119 ? 6.839 3.155 -10.867 1.00 97.50 119 TYR A C 1
ATOM 895 O O . TYR A 1 119 ? 5.701 3.609 -10.911 1.00 97.50 119 TYR A O 1
ATOM 903 N N . HIS A 1 120 ? 7.885 3.880 -10.490 1.00 95.06 120 HIS A N 1
ATOM 904 C CA . HIS A 1 120 ? 7.799 5.300 -10.163 1.00 95.06 120 HIS A CA 1
ATOM 905 C C . HIS A 1 120 ? 8.377 6.116 -11.324 1.00 95.06 120 HIS A C 1
ATOM 907 O O . HIS A 1 120 ? 9.485 5.851 -11.805 1.00 95.06 120 HIS A O 1
ATOM 913 N N . HIS A 1 121 ? 7.591 7.073 -11.808 1.00 93.06 121 HIS A N 1
ATOM 914 C CA . HIS A 1 121 ? 7.911 7.970 -12.905 1.00 93.06 121 HIS A CA 1
ATOM 915 C C . HIS A 1 121 ? 7.850 9.429 -12.445 1.00 93.06 121 HIS A C 1
ATOM 917 O O . HIS A 1 121 ? 6.827 9.857 -11.923 1.00 93.06 121 HIS A O 1
ATOM 923 N N . ASP A 1 122 ? 8.907 10.190 -12.708 1.00 89.56 122 ASP A N 1
ATOM 924 C CA . ASP A 1 122 ? 8.990 11.632 -12.492 1.00 89.56 122 ASP A CA 1
ATOM 925 C C . ASP A 1 122 ? 9.372 12.343 -13.801 1.00 89.56 122 ASP A C 1
ATOM 927 O O . ASP A 1 122 ? 10.493 12.210 -14.302 1.00 89.56 122 ASP A O 1
ATOM 931 N N . ALA A 1 123 ? 8.433 13.119 -14.343 1.00 81.50 123 ALA A N 1
ATOM 932 C CA . ALA A 1 123 ? 8.595 13.915 -15.555 1.00 81.50 123 ALA A CA 1
ATOM 933 C C . ALA A 1 123 ? 9.010 15.384 -15.296 1.00 81.50 123 ALA A C 1
ATOM 935 O O . ALA A 1 123 ? 8.921 16.202 -16.215 1.00 81.50 123 ALA A O 1
ATOM 936 N N . PHE A 1 124 ? 9.429 15.756 -14.074 1.00 68.06 124 PHE A N 1
ATOM 937 C CA . PHE A 1 124 ? 9.584 17.153 -13.623 1.00 68.06 124 PHE A CA 1
ATOM 938 C C . PHE A 1 124 ? 10.605 17.988 -14.415 1.00 68.06 124 PHE A C 1
ATOM 940 O O . PHE A 1 124 ? 10.531 19.217 -14.392 1.00 68.06 124 PHE A O 1
ATOM 947 N N . ASP A 1 125 ? 11.512 17.378 -15.183 1.00 58.47 125 ASP A N 1
ATOM 948 C CA . ASP A 1 125 ? 12.388 18.133 -16.083 1.00 58.47 125 ASP A CA 1
ATOM 949 C C . ASP A 1 125 ? 12.188 17.736 -17.557 1.00 58.47 125 ASP A C 1
ATOM 951 O O . ASP A 1 125 ? 12.649 16.675 -17.977 1.00 58.47 125 ASP A O 1
ATOM 955 N N . PRO A 1 126 ? 11.607 18.610 -18.401 1.00 46.75 126 PRO A N 1
ATOM 956 C CA . PRO A 1 126 ? 11.529 18.388 -19.846 1.00 46.75 126 PRO A CA 1
ATOM 957 C C . PRO A 1 126 ? 12.904 18.367 -20.549 1.00 46.75 126 PRO A C 1
ATOM 959 O O . PRO A 1 126 ? 12.971 18.110 -21.752 1.00 46.75 126 PRO A O 1
ATOM 962 N N . ARG A 1 127 ? 14.005 18.652 -19.834 1.00 48.09 127 ARG A N 1
ATOM 963 C CA . ARG A 1 127 ? 15.398 18.460 -20.276 1.00 48.09 127 ARG A CA 1
ATOM 964 C C . ARG A 1 127 ? 16.041 17.187 -19.725 1.00 48.09 127 ARG A C 1
ATOM 966 O O . ARG A 1 127 ? 17.070 16.783 -20.269 1.00 48.09 127 ARG A O 1
ATOM 973 N N . ARG A 1 128 ? 15.476 16.555 -18.685 1.00 56.00 128 ARG A N 1
ATOM 974 C CA . ARG A 1 128 ? 15.920 15.227 -18.254 1.00 56.00 128 ARG A CA 1
ATOM 975 C C . ARG A 1 128 ? 15.488 14.251 -19.329 1.00 56.00 128 ARG A C 1
ATOM 977 O O . ARG A 1 128 ? 14.309 14.059 -19.614 1.00 56.00 128 ARG A O 1
ATOM 984 N N . THR A 1 129 ? 16.470 13.645 -19.968 1.00 56.94 129 THR A N 1
ATOM 985 C CA . THR A 1 129 ? 16.213 12.492 -20.809 1.00 56.94 129 THR A CA 1
ATOM 986 C C . THR A 1 129 ? 15.666 11.378 -19.922 1.00 56.94 129 THR A C 1
ATOM 988 O O . THR A 1 129 ? 16.177 11.149 -18.833 1.00 56.94 129 THR A O 1
ATOM 991 N N . LEU A 1 130 ? 14.672 10.623 -20.398 1.00 65.94 130 LEU A N 1
ATOM 992 C CA . LEU A 1 130 ? 14.227 9.386 -19.731 1.00 65.94 130 LEU A CA 1
ATOM 993 C C . LEU A 1 130 ? 15.375 8.359 -19.559 1.00 65.94 130 LEU A C 1
ATOM 995 O O . LEU A 1 130 ? 15.228 7.363 -18.854 1.00 65.94 130 LEU A O 1
ATOM 999 N N . ARG A 1 131 ? 16.508 8.610 -20.228 1.00 73.44 131 ARG A N 1
ATOM 1000 C CA . ARG A 1 131 ? 17.799 7.977 -20.000 1.00 73.44 131 ARG A CA 1
ATOM 1001 C C . ARG A 1 131 ? 18.516 8.644 -18.815 1.00 73.44 131 ARG A C 1
ATOM 1003 O O . ARG A 1 131 ? 18.850 9.823 -18.935 1.00 73.44 131 ARG A O 1
ATOM 1010 N N . PRO A 1 132 ? 18.833 7.904 -17.739 1.00 74.25 132 PRO A N 1
ATOM 1011 C CA . PRO A 1 132 ? 19.626 8.430 -16.631 1.00 74.25 132 PRO A CA 1
ATOM 1012 C C . PRO A 1 132 ? 21.055 8.752 -17.083 1.00 74.25 132 PRO A C 1
ATOM 1014 O O . PRO A 1 132 ? 21.738 7.908 -17.676 1.00 74.25 132 PRO A O 1
ATOM 1017 N N . GLU A 1 133 ? 21.535 9.954 -16.771 1.00 71.94 133 GLU A N 1
ATOM 1018 C CA . GLU A 1 133 ? 22.864 10.415 -17.189 1.00 71.94 133 GLU A CA 1
ATOM 1019 C C . GLU A 1 133 ? 23.956 10.126 -16.138 1.00 71.94 133 GLU A C 1
ATOM 1021 O O . GLU A 1 133 ? 23.683 10.052 -14.931 1.00 71.94 133 GLU A O 1
ATOM 1026 N N . PRO A 1 134 ? 25.232 9.976 -16.552 1.00 69.56 134 PRO A N 1
ATOM 1027 C CA . PRO A 1 134 ? 26.364 9.938 -15.631 1.00 69.56 134 PRO A CA 1
ATOM 1028 C C . PRO A 1 134 ? 26.410 11.173 -14.712 1.00 69.56 134 PRO A C 1
ATOM 1030 O O . PRO A 1 134 ? 26.522 12.298 -15.181 1.00 69.56 134 PRO A O 1
ATOM 1033 N N . GLY A 1 135 ? 26.360 10.956 -13.396 1.00 67.50 135 GLY A N 1
ATOM 1034 C CA . GLY A 1 135 ? 26.387 11.991 -12.353 1.00 67.50 135 GLY A CA 1
ATOM 1035 C C . GLY A 1 135 ? 25.038 12.255 -11.677 1.00 67.50 135 GLY A C 1
ATOM 1036 O O . GLY A 1 135 ? 25.020 12.854 -10.607 1.00 67.50 135 GLY A O 1
ATOM 1037 N N . GLU A 1 136 ? 23.930 11.764 -12.239 1.00 72.56 136 GLU A N 1
ATOM 1038 C CA . GLU A 1 136 ? 22.614 11.855 -11.599 1.00 72.56 136 GLU A CA 1
ATOM 1039 C C . GLU A 1 136 ? 22.569 10.991 -10.328 1.00 72.56 136 GLU A C 1
ATOM 1041 O O . GLU A 1 136 ? 23.009 9.835 -10.335 1.00 72.56 136 GLU A O 1
ATOM 1046 N N . ILE A 1 137 ? 22.079 11.560 -9.230 1.00 67.56 137 ILE A N 1
ATOM 1047 C CA . ILE A 1 137 ? 21.896 10.856 -7.957 1.00 67.56 137 ILE A CA 1
ATOM 1048 C C . ILE A 1 137 ? 20.446 10.348 -7.927 1.00 67.56 137 ILE A C 1
ATOM 1050 O O . ILE A 1 137 ? 19.570 11.114 -8.328 1.00 67.56 137 ILE A O 1
ATOM 1054 N N . PRO A 1 138 ? 20.182 9.093 -7.509 1.00 68.88 138 PRO A N 1
ATOM 1055 C CA . PRO A 1 138 ? 18.821 8.589 -7.335 1.00 68.88 138 PRO A CA 1
ATOM 1056 C C . PRO A 1 138 ? 17.953 9.505 -6.443 1.00 68.88 138 PRO A C 1
ATOM 1058 O O . PRO A 1 138 ? 18.510 10.162 -5.558 1.00 68.88 138 PRO A O 1
ATOM 1061 N N . PRO A 1 139 ? 16.615 9.498 -6.609 1.00 70.25 139 PRO A N 1
ATOM 1062 C CA . PRO A 1 139 ? 15.849 8.636 -7.520 1.00 70.25 139 PRO A CA 1
ATOM 1063 C C . PRO A 1 139 ? 16.044 8.964 -9.011 1.00 70.25 139 PRO A C 1
ATOM 1065 O O . PRO A 1 139 ? 16.542 10.021 -9.379 1.00 70.25 139 PRO A O 1
ATOM 1068 N N . TRP A 1 140 ? 15.705 8.029 -9.902 1.00 80.31 140 TRP A N 1
ATOM 1069 C CA . TRP A 1 140 ? 15.787 8.258 -11.353 1.00 80.31 140 TRP A CA 1
ATOM 1070 C C . TRP A 1 140 ? 14.412 8.556 -11.953 1.00 80.31 140 TRP A C 1
ATOM 1072 O O . TRP A 1 140 ? 13.420 8.077 -11.398 1.00 80.31 140 TRP A O 1
ATOM 1082 N N . PRO A 1 141 ? 14.348 9.230 -13.122 1.00 85.31 141 PRO A N 1
ATOM 1083 C CA . PRO A 1 141 ? 13.084 9.634 -13.743 1.00 85.31 141 PRO A CA 1
ATOM 1084 C C . PRO A 1 141 ? 12.109 8.487 -14.007 1.00 85.31 141 PRO A C 1
ATOM 1086 O O . PRO A 1 141 ? 10.908 8.699 -13.997 1.00 85.31 141 PRO A O 1
ATOM 1089 N N . TYR A 1 142 ? 12.599 7.269 -14.250 1.00 91.50 142 TYR A N 1
ATOM 1090 C CA . TYR A 1 142 ? 11.749 6.086 -14.338 1.00 91.50 142 TYR A CA 1
ATOM 1091 C C . TYR A 1 142 ? 12.472 4.859 -13.796 1.00 91.50 142 TYR A C 1
ATOM 1093 O O . TYR A 1 142 ? 13.582 4.538 -14.240 1.00 91.50 142 TYR A O 1
ATOM 1101 N N . HIS A 1 143 ? 11.864 4.193 -12.819 1.00 93.06 143 HIS A N 1
ATOM 1102 C CA . HIS A 1 143 ? 12.464 3.047 -12.146 1.00 93.06 143 HIS A CA 1
ATOM 1103 C C . HIS A 1 143 ? 11.415 2.102 -11.554 1.00 93.06 143 HIS A C 1
ATOM 1105 O O . HIS A 1 143 ? 10.274 2.497 -11.324 1.00 93.06 143 HIS A O 1
ATOM 1111 N N . LEU A 1 144 ? 11.808 0.851 -11.318 1.00 96.31 144 LEU A N 1
ATOM 1112 C CA . LEU A 1 144 ? 11.003 -0.123 -10.592 1.00 96.31 144 LEU A CA 1
ATOM 1113 C C . LEU A 1 144 ? 11.094 0.170 -9.095 1.00 96.31 144 LEU A C 1
ATOM 1115 O O . LEU A 1 144 ? 12.185 0.390 -8.569 1.00 96.31 144 LEU A O 1
ATOM 1119 N N . VAL A 1 145 ? 9.953 0.167 -8.423 1.00 97.19 145 VAL A N 1
ATOM 1120 C CA . VAL A 1 145 ? 9.889 0.126 -6.966 1.00 97.19 145 VAL A CA 1
ATOM 1121 C C . VAL A 1 145 ? 10.086 -1.339 -6.565 1.00 97.19 145 VAL A C 1
ATOM 1123 O O . VAL A 1 145 ? 9.207 -2.158 -6.812 1.00 97.19 145 VAL A O 1
ATOM 1126 N N . GLU A 1 146 ? 11.260 -1.682 -6.033 1.00 96.75 146 GLU A N 1
ATOM 1127 C CA . GLU A 1 146 ? 11.600 -3.055 -5.622 1.00 96.75 146 GLU A CA 1
ATOM 1128 C C . GLU A 1 146 ? 10.825 -3.415 -4.353 1.00 96.75 146 GLU A C 1
ATOM 1130 O O . GLU A 1 146 ? 11.016 -2.773 -3.321 1.00 96.75 146 GLU A O 1
ATOM 1135 N N . ALA A 1 147 ? 9.927 -4.401 -4.434 1.00 97.19 147 ALA A N 1
ATOM 1136 C CA . ALA A 1 147 ? 9.007 -4.729 -3.344 1.00 97.19 147 ALA A CA 1
ATOM 1137 C C . ALA A 1 147 ? 9.689 -5.173 -2.037 1.00 97.19 147 ALA A C 1
ATOM 1139 O O . ALA A 1 147 ? 9.121 -4.977 -0.965 1.00 97.19 147 ALA A O 1
ATOM 1140 N N . ASP A 1 148 ? 10.899 -5.726 -2.101 1.00 95.94 148 ASP A N 1
ATOM 1141 C CA . ASP A 1 148 ? 11.701 -6.084 -0.925 1.00 95.94 148 ASP A CA 1
ATOM 1142 C C . ASP A 1 148 ? 12.476 -4.899 -0.316 1.00 95.94 148 ASP A C 1
ATOM 1144 O O . ASP A 1 148 ? 13.032 -5.021 0.778 1.00 95.94 148 ASP A O 1
ATOM 1148 N N . GLY A 1 149 ? 12.482 -3.743 -0.988 1.00 95.44 149 GLY A N 1
ATOM 1149 C CA . GLY A 1 149 ? 13.071 -2.500 -0.502 1.00 95.44 149 GLY A CA 1
ATOM 1150 C C . GLY A 1 149 ? 14.595 -2.529 -0.377 1.00 95.44 149 GLY A C 1
ATOM 1151 O O . GLY A 1 149 ? 15.153 -1.707 0.352 1.00 95.44 149 GLY A O 1
ATOM 1152 N N . ASP A 1 150 ? 15.280 -3.466 -1.041 1.00 94.94 150 ASP A N 1
ATOM 1153 C CA . ASP A 1 150 ? 16.733 -3.617 -0.914 1.00 94.94 150 ASP A CA 1
ATOM 1154 C C . ASP A 1 150 ? 17.539 -2.701 -1.859 1.00 94.94 150 ASP A C 1
ATOM 1156 O O . ASP A 1 150 ? 18.762 -2.582 -1.715 1.00 94.94 150 ASP A O 1
ATOM 1160 N N . ASP A 1 151 ? 16.861 -2.015 -2.783 1.00 92.38 151 ASP A N 1
ATOM 1161 C CA . ASP A 1 151 ? 17.410 -1.122 -3.807 1.00 92.38 151 ASP A CA 1
ATOM 1162 C C . ASP A 1 151 ? 18.522 -1.762 -4.678 1.00 92.38 151 ASP A C 1
ATOM 1164 O O . ASP A 1 151 ? 19.435 -1.067 -5.153 1.00 92.38 151 ASP A O 1
ATOM 1168 N N . ALA A 1 152 ? 18.526 -3.085 -4.865 1.00 93.88 152 ALA A N 1
ATOM 1169 C CA . ALA A 1 152 ? 19.596 -3.804 -5.551 1.00 93.88 152 ALA A CA 1
ATOM 1170 C C . ALA A 1 152 ? 19.706 -3.483 -7.046 1.00 93.88 152 ALA A C 1
ATOM 1172 O O . ALA A 1 152 ? 20.818 -3.502 -7.590 1.00 93.88 152 ALA A O 1
ATOM 1173 N N . LEU A 1 153 ? 18.621 -3.100 -7.718 1.00 92.69 153 LEU A N 1
ATOM 1174 C CA . LEU A 1 153 ? 18.661 -2.579 -9.088 1.00 92.69 153 LEU A CA 1
ATOM 1175 C C . LEU A 1 153 ? 19.454 -1.265 -9.190 1.00 92.69 153 LEU A C 1
ATOM 1177 O O . LEU A 1 153 ? 19.874 -0.870 -10.286 1.00 92.69 153 LEU A O 1
ATOM 1181 N N . ARG A 1 154 ? 19.696 -0.590 -8.058 1.00 89.44 154 ARG A N 1
ATOM 1182 C CA . ARG A 1 154 ? 20.437 0.678 -7.959 1.00 89.44 154 ARG A CA 1
ATOM 1183 C C . ARG A 1 154 ? 21.845 0.566 -7.415 1.00 89.44 154 ARG A C 1
ATOM 1185 O O . ARG A 1 154 ? 22.475 1.592 -7.168 1.00 89.44 154 ARG A O 1
ATOM 1192 N N . LYS A 1 155 ? 22.346 -0.657 -7.303 1.00 90.88 155 LYS A N 1
ATOM 1193 C CA . LYS A 1 155 ? 23.699 -0.963 -6.850 1.00 90.88 155 LYS A CA 1
ATOM 1194 C C . LYS A 1 155 ? 24.514 -1.565 -7.985 1.00 90.88 155 LYS A C 1
ATOM 1196 O O . LYS A 1 155 ? 23.979 -2.193 -8.901 1.00 90.88 155 LYS A O 1
ATOM 1201 N N . LEU A 1 156 ? 25.830 -1.398 -7.925 1.00 90.00 156 LEU A N 1
ATOM 1202 C CA . LEU A 1 156 ? 26.741 -2.186 -8.750 1.00 90.00 156 LEU A CA 1
ATOM 1203 C C . LEU A 1 156 ? 26.760 -3.643 -8.275 1.00 90.00 156 LEU A C 1
ATOM 1205 O O . LEU A 1 156 ? 26.515 -3.926 -7.107 1.00 90.00 156 LEU A O 1
ATOM 1209 N N . GLU A 1 157 ? 27.148 -4.583 -9.139 1.00 89.25 157 GLU A N 1
ATOM 1210 C CA . GLU A 1 157 ? 27.230 -6.005 -8.751 1.00 89.25 157 GLU A CA 1
ATOM 1211 C C . GLU A 1 157 ? 28.193 -6.225 -7.571 1.00 89.25 157 GLU A C 1
ATOM 1213 O O . GLU A 1 157 ? 27.912 -6.995 -6.657 1.00 89.25 157 GLU A O 1
ATOM 1218 N N . ALA A 1 158 ? 29.300 -5.475 -7.532 1.00 90.38 158 ALA A N 1
ATOM 1219 C CA . ALA A 1 158 ? 30.254 -5.504 -6.420 1.00 90.38 158 ALA A CA 1
ATOM 1220 C C . ALA A 1 158 ? 29.675 -4.984 -5.085 1.00 90.38 158 ALA A C 1
ATOM 1222 O O . ALA A 1 158 ? 30.240 -5.257 -4.030 1.00 90.38 158 ALA A O 1
ATOM 1223 N N . GLU A 1 159 ? 28.566 -4.247 -5.132 1.00 91.12 159 GLU A N 1
ATOM 1224 C CA . GLU A 1 159 ? 27.838 -3.697 -3.980 1.00 91.12 159 GLU A CA 1
ATOM 1225 C C . GLU A 1 159 ? 26.630 -4.575 -3.597 1.00 91.12 159 GLU A C 1
ATOM 1227 O O . GLU A 1 159 ? 25.839 -4.199 -2.735 1.00 91.12 159 GLU A O 1
ATOM 1232 N N . GLY A 1 160 ? 26.480 -5.744 -4.234 1.00 90.44 160 GLY A N 1
ATOM 1233 C CA . GLY A 1 160 ? 25.329 -6.634 -4.068 1.00 90.44 160 GLY A CA 1
ATOM 1234 C C . GLY A 1 160 ? 24.182 -6.362 -5.043 1.00 90.44 160 GLY A C 1
ATOM 1235 O O . GLY A 1 160 ? 23.118 -6.955 -4.902 1.00 90.44 160 GLY A O 1
ATOM 1236 N N . GLY A 1 161 ? 24.386 -5.489 -6.031 1.00 91.44 161 GLY A N 1
ATOM 1237 C CA . GLY A 1 161 ? 23.389 -5.198 -7.050 1.00 91.44 161 GLY A CA 1
ATOM 1238 C C . GLY A 1 161 ? 23.091 -6.387 -7.954 1.00 91.44 161 GLY A C 1
ATOM 1239 O O . GLY A 1 161 ? 23.946 -7.236 -8.227 1.00 91.44 161 GLY A O 1
ATOM 1240 N N . ASN A 1 162 ? 21.858 -6.441 -8.440 1.00 91.06 162 ASN A N 1
ATOM 1241 C CA . ASN A 1 162 ? 21.381 -7.521 -9.288 1.00 91.06 162 ASN A CA 1
ATOM 1242 C C . ASN A 1 162 ? 20.589 -6.960 -10.489 1.00 91.06 162 ASN A C 1
ATOM 1244 O O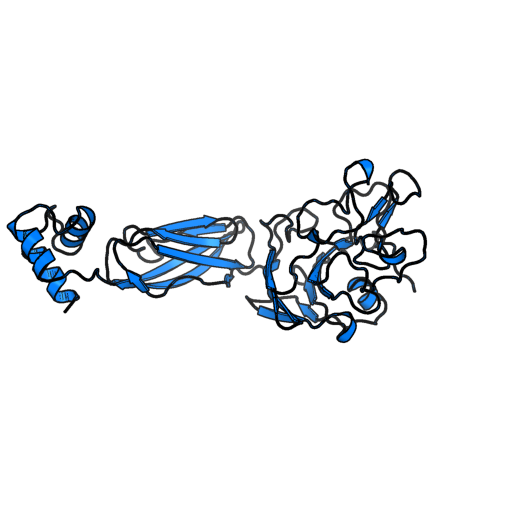 . ASN A 1 162 ? 20.560 -5.757 -10.740 1.00 91.06 162 ASN A O 1
ATOM 1248 N N . ARG A 1 163 ? 20.046 -7.845 -11.330 1.00 90.56 163 ARG A N 1
ATOM 1249 C CA . ARG A 1 163 ? 19.281 -7.468 -12.537 1.00 90.56 163 ARG A CA 1
ATOM 1250 C C . ARG A 1 163 ? 17.779 -7.644 -12.359 1.00 90.56 163 ARG A C 1
ATOM 1252 O O . ARG A 1 163 ? 17.060 -7.552 -13.342 1.00 90.56 163 ARG A O 1
ATOM 1259 N N . GLY A 1 164 ? 17.327 -7.930 -11.160 1.00 92.06 164 GLY A N 1
ATOM 1260 C CA . GLY A 1 164 ? 15.962 -8.248 -10.814 1.00 92.06 164 GLY A CA 1
ATOM 1261 C C . GLY A 1 164 ? 15.879 -9.636 -10.191 1.00 92.06 164 GLY A C 1
ATOM 1262 O O . GLY A 1 164 ? 16.433 -10.599 -10.742 1.00 92.06 164 GLY A O 1
ATOM 1263 N N . VAL A 1 165 ? 15.178 -9.745 -9.072 1.00 93.88 165 VAL A N 1
ATOM 1264 C CA . VAL A 1 165 ? 14.917 -10.985 -8.336 1.00 93.88 165 VAL A CA 1
ATOM 1265 C C . VAL A 1 165 ? 13.419 -11.167 -8.100 1.00 93.88 165 VAL A C 1
ATOM 1267 O O . VAL A 1 165 ? 12.605 -10.306 -8.414 1.00 93.88 165 VAL A O 1
ATOM 1270 N N . ALA A 1 166 ? 13.024 -12.339 -7.599 1.00 94.06 166 ALA A N 1
ATOM 1271 C CA . ALA A 1 166 ? 11.621 -12.603 -7.280 1.00 94.06 166 ALA A CA 1
ATOM 1272 C C . ALA A 1 166 ? 11.082 -11.686 -6.163 1.00 94.06 166 ALA A C 1
ATOM 1274 O O . ALA A 1 166 ? 9.881 -11.439 -6.133 1.00 94.06 166 ALA A O 1
ATOM 1275 N N . GLY A 1 167 ? 11.966 -11.195 -5.283 1.00 94.75 167 GLY A N 1
ATOM 1276 C CA . GLY A 1 167 ? 11.640 -10.267 -4.195 1.00 94.75 167 GLY A CA 1
ATOM 1277 C C . GLY A 1 167 ? 11.188 -8.883 -4.660 1.00 94.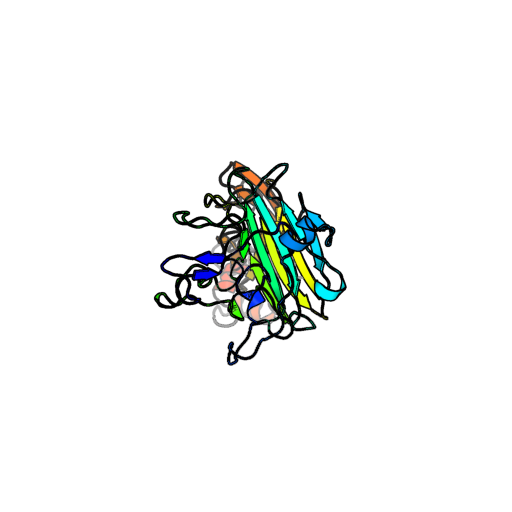75 167 GLY A C 1
ATOM 1278 O O . GLY A 1 167 ? 10.473 -8.220 -3.923 1.00 94.75 167 GLY A O 1
ATOM 1279 N N . ASP A 1 168 ? 11.491 -8.486 -5.900 1.00 95.94 168 ASP A N 1
ATOM 1280 C CA . ASP A 1 168 ? 11.138 -7.155 -6.416 1.00 95.94 168 ASP A CA 1
ATOM 1281 C C . ASP A 1 168 ? 9.650 -7.022 -6.782 1.00 95.94 168 ASP A C 1
ATOM 1283 O O . ASP A 1 168 ? 9.185 -5.933 -7.120 1.00 95.94 168 ASP A O 1
ATOM 1287 N N . VAL A 1 169 ? 8.903 -8.130 -6.777 1.00 96.31 169 VAL A N 1
ATOM 1288 C CA . VAL A 1 169 ? 7.506 -8.204 -7.219 1.00 96.31 169 VAL A CA 1
ATOM 1289 C C . VAL A 1 169 ? 6.574 -8.110 -6.012 1.00 96.31 169 VAL A C 1
ATOM 1291 O O . VAL A 1 169 ? 6.656 -8.935 -5.107 1.00 96.31 169 VAL A O 1
ATOM 1294 N N . PHE A 1 170 ? 5.648 -7.144 -6.012 1.00 96.69 170 PHE A N 1
ATOM 1295 C CA . PHE A 1 170 ? 4.808 -6.836 -4.844 1.00 96.69 170 PHE A CA 1
ATOM 1296 C C . PHE A 1 170 ? 3.866 -7.967 -4.442 1.00 96.69 170 PHE A C 1
ATOM 1298 O O . PHE A 1 170 ? 3.694 -8.250 -3.263 1.00 96.69 170 PHE A O 1
ATOM 1305 N N . SER A 1 171 ? 3.226 -8.615 -5.408 1.00 92.69 171 SER A N 1
ATOM 1306 C CA . SER A 1 171 ? 2.290 -9.699 -5.119 1.00 92.69 171 SER A CA 1
ATOM 1307 C C . SER A 1 171 ? 2.329 -10.735 -6.226 1.00 92.69 171 SER A C 1
ATOM 1309 O O . SER A 1 171 ? 2.175 -10.400 -7.403 1.00 92.69 171 SER A O 1
ATOM 1311 N N . ALA A 1 172 ? 2.552 -11.985 -5.833 1.00 89.12 172 ALA A N 1
ATOM 1312 C CA . ALA A 1 172 ? 2.376 -13.167 -6.657 1.00 89.12 172 ALA A CA 1
ATOM 1313 C C . ALA A 1 172 ? 1.036 -13.841 -6.306 1.00 89.12 172 ALA A C 1
ATOM 1315 O O . ALA A 1 172 ? 0.347 -13.437 -5.370 1.00 89.12 172 ALA A O 1
ATOM 1316 N N . GLU A 1 173 ? 0.652 -14.876 -7.058 1.00 85.69 173 GLU A N 1
ATOM 1317 C CA . GLU A 1 173 ? -0.598 -15.609 -6.808 1.00 85.69 173 GLU A CA 1
ATOM 1318 C C . GLU A 1 173 ? -0.688 -16.073 -5.342 1.00 85.69 173 GLU A C 1
ATOM 1320 O O . GLU A 1 173 ? 0.189 -16.790 -4.853 1.00 85.69 173 GLU A O 1
ATOM 1325 N N . GLY A 1 174 ? -1.759 -15.668 -4.652 1.00 85.06 174 GLY A N 1
ATOM 1326 C CA . GLY A 1 174 ? -2.010 -16.019 -3.254 1.00 85.06 174 GLY A CA 1
ATOM 1327 C C . GLY A 1 174 ? -1.222 -15.213 -2.215 1.00 85.06 174 GLY A C 1
ATOM 1328 O O . GLY A 1 174 ? -1.235 -15.594 -1.045 1.00 85.06 174 GLY A O 1
ATOM 1329 N N . SER A 1 175 ? -0.541 -14.128 -2.602 1.00 88.62 175 SER A N 1
ATOM 1330 C CA . SER A 1 175 ? 0.103 -13.200 -1.665 1.00 88.62 175 SER A CA 1
ATOM 1331 C C . SER A 1 175 ? -0.530 -11.809 -1.694 1.00 88.62 175 SER A C 1
ATOM 1333 O O . SER A 1 175 ? -1.126 -11.390 -2.686 1.00 88.62 175 SER A O 1
ATOM 1335 N N . GLU A 1 176 ? -0.355 -11.067 -0.604 1.00 91.75 176 GLU A N 1
ATOM 1336 C CA . GLU A 1 176 ? -0.843 -9.699 -0.448 1.00 91.75 176 GLU A CA 1
ATOM 1337 C C . GLU A 1 176 ? 0.299 -8.769 -0.040 1.00 91.75 176 GLU A C 1
ATOM 1339 O O . GLU A 1 176 ? 1.156 -9.153 0.756 1.00 91.75 176 GLU A O 1
ATOM 1344 N N . ALA A 1 177 ? 0.297 -7.554 -0.581 1.00 94.12 177 ALA A N 1
ATOM 1345 C CA . ALA A 1 177 ? 1.185 -6.475 -0.170 1.00 94.12 177 ALA A CA 1
ATOM 1346 C C . ALA A 1 177 ? 0.434 -5.144 -0.103 1.00 94.12 177 ALA A C 1
ATOM 1348 O O . ALA A 1 177 ? -0.605 -4.978 -0.741 1.00 94.12 177 ALA A O 1
ATOM 1349 N N . SER A 1 178 ? 0.990 -4.188 0.631 1.00 93.00 178 SER A N 1
ATOM 1350 C CA . SER A 1 178 ? 0.561 -2.790 0.663 1.00 93.00 178 SER A CA 1
ATOM 1351 C C . SER A 1 178 ? 1.764 -1.883 0.403 1.00 93.00 178 SER A C 1
ATOM 1353 O O . SER A 1 178 ? 2.916 -2.309 0.520 1.00 93.00 178 SER A O 1
ATOM 1355 N N . LEU A 1 179 ? 1.503 -0.645 -0.011 1.00 93.31 179 LEU A N 1
ATOM 1356 C CA . LEU A 1 179 ? 2.537 0.334 -0.329 1.00 93.31 179 LEU A CA 1
ATOM 1357 C C . LEU A 1 179 ? 2.000 1.746 -0.082 1.00 93.31 179 LEU A C 1
ATOM 1359 O O . LEU A 1 179 ? 1.049 2.173 -0.734 1.00 93.31 179 LEU A O 1
ATOM 1363 N N . ASP A 1 180 ? 2.643 2.496 0.805 1.00 89.12 180 ASP A N 1
ATOM 1364 C CA . ASP A 1 180 ? 2.280 3.880 1.120 1.00 89.12 180 ASP A CA 1
ATOM 1365 C C . ASP A 1 180 ? 3.536 4.721 1.424 1.00 89.12 180 ASP A C 1
ATOM 1367 O O . ASP A 1 180 ? 4.671 4.296 1.203 1.00 89.12 180 ASP A O 1
ATOM 1371 N N . ALA A 1 181 ? 3.369 5.961 1.885 1.00 86.94 181 ALA A N 1
ATOM 1372 C CA . ALA A 1 181 ? 4.491 6.864 2.145 1.00 86.94 181 ALA A CA 1
ATOM 1373 C C . ALA A 1 181 ? 5.352 6.472 3.372 1.00 86.94 181 ALA A C 1
ATOM 1375 O O . ALA A 1 181 ? 6.395 7.084 3.619 1.00 86.94 181 ALA A O 1
ATOM 1376 N N . SER A 1 182 ? 4.928 5.499 4.170 1.00 81.94 182 SER A N 1
ATOM 1377 C CA . SER A 1 182 ? 5.568 5.041 5.407 1.00 81.94 182 SER A CA 1
ATOM 1378 C C . SER A 1 182 ? 6.218 3.658 5.295 1.00 81.94 182 SER A C 1
ATOM 1380 O O . SER A 1 182 ? 7.072 3.323 6.119 1.00 81.94 182 SER A O 1
ATOM 1382 N N . THR A 1 183 ? 5.853 2.870 4.282 1.00 89.38 183 THR A N 1
ATOM 1383 C CA . THR A 1 183 ? 6.421 1.540 4.036 1.00 89.38 183 THR A CA 1
ATOM 1384 C C . THR A 1 183 ? 7.861 1.614 3.508 1.00 89.38 183 THR A C 1
ATOM 1386 O O . THR A 1 183 ? 8.359 2.674 3.122 1.00 89.38 183 THR A O 1
ATOM 1389 N N . VAL A 1 184 ? 8.552 0.470 3.466 1.00 91.81 184 VAL A N 1
ATOM 1390 C CA . VAL A 1 184 ? 9.827 0.300 2.749 1.00 91.81 184 VAL A CA 1
ATOM 1391 C C . VAL A 1 184 ? 9.665 -0.892 1.797 1.00 91.81 184 VAL A C 1
ATOM 1393 O O . VAL A 1 184 ? 9.523 -2.005 2.300 1.00 91.81 184 VAL A O 1
ATOM 1396 N N . PRO A 1 185 ? 9.645 -0.686 0.464 1.00 94.75 185 PRO A N 1
ATOM 1397 C CA . PRO A 1 185 ? 9.721 0.599 -0.257 1.00 94.75 185 PRO A CA 1
ATOM 1398 C C . PRO A 1 185 ? 8.499 1.505 0.003 1.00 94.75 185 PRO A C 1
ATOM 1400 O O . PRO A 1 185 ? 7.533 1.062 0.610 1.00 94.75 185 PRO A O 1
ATOM 1403 N N . SER A 1 186 ? 8.521 2.765 -0.459 1.00 92.94 186 SER A N 1
ATOM 1404 C CA . SER A 1 186 ? 7.442 3.748 -0.210 1.00 92.94 186 SER A CA 1
ATOM 1405 C C . SER A 1 186 ? 6.864 4.376 -1.485 1.00 92.94 186 SER A C 1
ATOM 1407 O O . SER A 1 186 ? 7.520 4.379 -2.528 1.00 92.94 186 SER A O 1
ATOM 1409 N N . THR A 1 187 ? 5.676 4.984 -1.385 1.00 92.69 187 THR A N 1
ATOM 1410 C CA . THR A 1 187 ? 5.076 5.846 -2.427 1.00 92.69 187 THR A CA 1
ATOM 1411 C C . THR A 1 187 ? 5.537 7.304 -2.368 1.00 92.69 187 THR A C 1
ATOM 1413 O O . THR A 1 187 ? 4.930 8.154 -3.021 1.00 92.69 187 THR A O 1
ATOM 1416 N N . ARG A 1 188 ? 6.568 7.647 -1.582 1.00 89.44 188 ARG A N 1
ATOM 1417 C CA . ARG A 1 188 ? 7.042 9.038 -1.462 1.00 89.44 188 ARG A CA 1
ATOM 1418 C C . ARG A 1 188 ? 7.414 9.630 -2.819 1.00 89.44 188 ARG A C 1
ATOM 1420 O O . ARG A 1 188 ? 7.875 8.920 -3.715 1.00 89.44 188 ARG A O 1
ATOM 1427 N N . THR A 1 189 ? 7.239 10.943 -2.937 1.00 88.94 189 THR A N 1
ATOM 1428 C CA . THR A 1 189 ? 7.669 11.709 -4.111 1.00 88.94 189 THR A CA 1
ATOM 1429 C C . THR A 1 189 ? 9.173 11.576 -4.318 1.00 88.94 189 THR A C 1
ATOM 1431 O O . THR A 1 189 ? 9.915 11.156 -3.422 1.00 88.94 189 THR A O 1
ATOM 1434 N N . HIS A 1 190 ? 9.672 11.999 -5.477 1.00 85.81 190 HIS A N 1
ATOM 1435 C CA . HIS A 1 190 ? 11.109 11.986 -5.747 1.00 85.81 190 HIS A CA 1
ATOM 1436 C C . HIS A 1 190 ? 11.904 12.822 -4.726 1.00 85.81 190 HIS A C 1
ATOM 1438 O O . HIS A 1 190 ? 13.043 12.492 -4.397 1.00 85.81 190 HIS A O 1
ATOM 1444 N N . SER A 1 191 ? 11.304 13.889 -4.186 1.00 84.06 191 SER A N 1
ATOM 1445 C CA . SER A 1 191 ? 11.906 14.727 -3.140 1.00 84.06 191 SER A CA 1
ATOM 1446 C C . SER A 1 191 ? 11.866 14.107 -1.737 1.00 84.06 191 SER A C 1
ATOM 1448 O O . SER A 1 191 ? 12.391 14.708 -0.803 1.00 84.06 191 SER A O 1
ATOM 1450 N N . GLY A 1 192 ? 11.257 12.928 -1.577 1.00 85.19 192 GLY A N 1
ATOM 1451 C CA . GLY A 1 192 ? 11.093 12.244 -0.295 1.00 85.19 192 GLY A CA 1
ATOM 1452 C C . GLY A 1 192 ? 9.882 12.708 0.518 1.00 85.19 192 GLY A C 1
ATOM 1453 O O . GLY A 1 192 ? 9.707 12.257 1.652 1.00 85.19 192 GLY A O 1
ATOM 1454 N N . GLU A 1 193 ? 9.029 13.568 -0.038 1.00 83.12 193 GLU A N 1
ATOM 1455 C CA . GLU A 1 193 ? 7.806 14.014 0.631 1.00 83.12 193 GLU A CA 1
ATOM 1456 C C . GLU A 1 193 ? 6.729 12.918 0.565 1.00 83.12 193 GLU A C 1
ATOM 1458 O O . GLU A 1 193 ? 6.695 12.144 -0.397 1.00 83.12 193 GLU A O 1
ATOM 1463 N N . PRO A 1 194 ? 5.830 12.818 1.560 1.00 82.81 194 PRO A N 1
ATOM 1464 C CA . PRO A 1 194 ? 4.655 11.961 1.449 1.00 82.81 194 PRO A CA 1
ATOM 1465 C C . PRO A 1 194 ? 3.838 12.309 0.197 1.00 82.81 194 PRO A C 1
ATOM 1467 O O . PRO A 1 194 ? 3.587 13.485 -0.080 1.00 82.81 194 PRO A O 1
ATOM 1470 N N . SER A 1 195 ? 3.436 11.292 -0.566 1.00 86.75 195 SER A N 1
ATOM 1471 C CA . SER A 1 195 ? 2.580 11.478 -1.738 1.00 86.75 195 SER A CA 1
ATOM 1472 C C . SER A 1 195 ? 1.100 11.314 -1.396 1.00 86.75 195 SER A C 1
ATOM 1474 O O . SER A 1 195 ? 0.739 10.913 -0.294 1.00 86.75 195 SER A O 1
ATOM 1476 N N . THR A 1 196 ? 0.235 11.617 -2.364 1.00 87.44 196 THR A N 1
ATOM 1477 C CA . THR A 1 196 ? -1.222 11.442 -2.260 1.00 87.44 196 THR A CA 1
ATOM 1478 C C . THR A 1 196 ? -1.687 10.011 -2.547 1.00 87.44 196 THR A C 1
ATOM 1480 O O . THR A 1 196 ? -2.893 9.766 -2.537 1.00 87.44 196 THR A O 1
ATOM 1483 N N . LEU A 1 197 ? -0.765 9.087 -2.845 1.00 91.38 197 LEU A N 1
ATOM 1484 C CA . LEU A 1 197 ? -1.062 7.696 -3.174 1.00 91.38 197 LEU A CA 1
ATOM 1485 C C . LEU A 1 197 ? -0.819 6.785 -1.968 1.00 91.38 197 LEU A C 1
ATOM 1487 O O . LEU A 1 197 ? 0.319 6.633 -1.518 1.00 9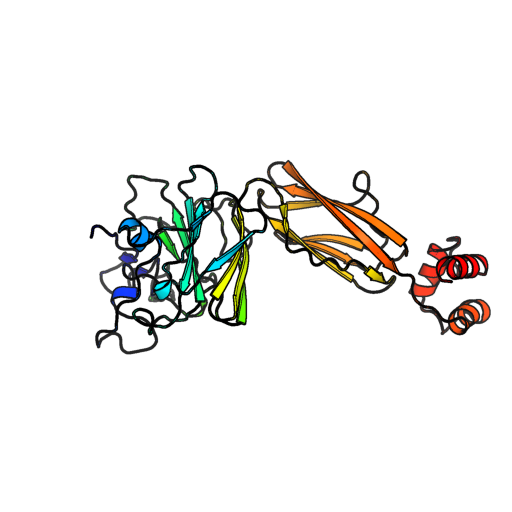1.38 197 LEU A O 1
ATOM 1491 N N . SER A 1 198 ? -1.876 6.091 -1.559 1.00 91.12 198 SER A N 1
ATOM 1492 C CA . SER A 1 198 ? -1.815 4.935 -0.662 1.00 91.12 198 SER A CA 1
ATOM 1493 C C . SER A 1 198 ? -2.376 3.714 -1.388 1.00 91.12 198 SER A C 1
ATOM 1495 O O . SER A 1 198 ? -3.517 3.744 -1.856 1.00 91.12 198 SER A O 1
ATOM 1497 N N . ILE A 1 199 ? -1.587 2.647 -1.502 1.00 93.81 199 ILE A N 1
ATOM 1498 C CA . ILE A 1 199 ? -2.024 1.353 -2.027 1.00 93.81 199 ILE A CA 1
ATOM 1499 C C . ILE A 1 199 ? -2.275 0.424 -0.843 1.00 93.81 199 ILE A C 1
ATOM 1501 O O . ILE A 1 199 ? -1.352 -0.114 -0.234 1.00 93.81 199 ILE A O 1
ATOM 1505 N N . HIS A 1 200 ? -3.554 0.233 -0.551 1.00 91.25 200 HIS A N 1
ATOM 1506 C CA . HIS A 1 200 ? -4.054 -0.484 0.619 1.00 91.25 200 HIS A CA 1
ATOM 1507 C C . HIS A 1 200 ? -3.873 -1.990 0.496 1.00 91.25 200 HIS A C 1
ATOM 1509 O O . HIS A 1 200 ? -3.504 -2.665 1.451 1.00 91.25 200 HIS A O 1
ATOM 1515 N N . SER A 1 201 ? -4.110 -2.522 -0.704 1.00 94.81 201 SER A N 1
ATOM 1516 C CA . SER A 1 201 ? -3.842 -3.927 -1.001 1.00 94.81 201 SER A CA 1
ATOM 1517 C C . SER A 1 201 ? -3.487 -4.138 -2.464 1.00 94.81 201 SER A C 1
ATOM 1519 O O . SER A 1 201 ? -4.058 -3.533 -3.373 1.00 94.81 201 SER A O 1
ATOM 1521 N N . ILE A 1 202 ? -2.545 -5.045 -2.676 1.00 97.69 202 ILE A N 1
ATOM 1522 C CA . ILE A 1 202 ? -2.146 -5.608 -3.955 1.00 97.69 202 ILE A CA 1
ATOM 1523 C C . ILE A 1 202 ? -2.252 -7.116 -3.786 1.00 97.69 202 ILE A C 1
ATOM 1525 O O . ILE A 1 202 ? -1.463 -7.713 -3.054 1.00 97.69 202 ILE A O 1
ATOM 1529 N N . ARG A 1 203 ? -3.233 -7.730 -4.444 1.00 97.00 203 ARG A N 1
ATOM 1530 C CA . ARG A 1 203 ? -3.469 -9.176 -4.387 1.00 97.00 203 ARG A CA 1
ATOM 1531 C C . ARG A 1 203 ? -3.554 -9.755 -5.783 1.00 97.00 203 ARG A C 1
ATOM 1533 O O . ARG A 1 203 ? -4.079 -9.108 -6.685 1.00 97.00 203 ARG A O 1
ATOM 1540 N N . VAL A 1 204 ? -3.100 -10.987 -5.954 1.00 96.69 204 VAL A N 1
ATOM 1541 C CA . VAL A 1 204 ? -3.310 -11.753 -7.185 1.00 96.69 204 VAL A CA 1
ATOM 1542 C C . VAL A 1 204 ? -4.107 -13.002 -6.840 1.00 96.69 204 VAL A C 1
ATOM 1544 O O . VAL A 1 204 ? -3.644 -13.847 -6.072 1.00 96.69 204 VAL A O 1
ATOM 1547 N N . GLU A 1 205 ? -5.312 -13.097 -7.400 1.00 94.44 205 GLU A N 1
ATOM 1548 C CA . GLU A 1 205 ? -6.246 -14.191 -7.139 1.00 94.44 205 GLU A CA 1
ATOM 1549 C C . GLU A 1 205 ? -7.029 -14.546 -8.399 1.00 94.44 205 GLU A C 1
ATOM 1551 O O . GLU A 1 205 ? -7.675 -13.696 -9.019 1.00 94.44 205 GLU A O 1
ATOM 1556 N N . GLY A 1 206 ? -7.015 -15.827 -8.764 1.00 93.44 206 GLY A N 1
ATOM 1557 C CA . GLY A 1 206 ? -7.763 -16.307 -9.924 1.00 93.44 206 GLY A CA 1
ATOM 1558 C C . GLY A 1 206 ? -7.170 -15.820 -11.247 1.00 93.44 206 GLY A C 1
ATOM 1559 O O . GLY A 1 206 ? -7.905 -15.670 -12.222 1.00 93.44 206 GLY A O 1
ATOM 1560 N N . GLY A 1 207 ? -5.855 -15.572 -11.283 1.00 93.69 207 GLY A N 1
ATOM 1561 C CA . GLY A 1 207 ? -5.140 -15.136 -12.484 1.00 93.69 207 GLY A CA 1
ATOM 1562 C C . GLY A 1 207 ? -5.357 -13.672 -12.874 1.00 93.69 207 GLY A C 1
ATOM 1563 O O . GLY A 1 207 ? -5.027 -13.301 -14.000 1.00 93.69 207 GLY A O 1
ATOM 1564 N N . VAL A 1 208 ? -5.895 -12.846 -11.973 1.00 96.62 208 VAL A N 1
ATOM 1565 C CA . VAL A 1 208 ? -5.988 -11.386 -12.125 1.00 96.62 208 VAL A CA 1
ATOM 1566 C C . VAL A 1 208 ? -5.410 -10.693 -10.898 1.00 96.62 208 VAL A C 1
ATOM 1568 O O . VAL A 1 208 ? -5.485 -11.218 -9.784 1.00 96.62 208 VAL A O 1
ATOM 1571 N N . ALA A 1 209 ? -4.851 -9.501 -11.090 1.00 98.00 209 ALA A N 1
ATOM 1572 C CA . ALA A 1 209 ? -4.438 -8.647 -9.986 1.00 98.00 209 ALA A CA 1
ATOM 1573 C C . ALA A 1 209 ? -5.584 -7.733 -9.551 1.00 98.00 209 ALA A C 1
ATOM 1575 O O . ALA A 1 209 ? -6.299 -7.177 -10.382 1.00 98.00 209 ALA A O 1
ATOM 1576 N N . ARG A 1 210 ? -5.726 -7.547 -8.243 1.00 98.25 210 ARG A N 1
ATOM 1577 C CA . ARG A 1 210 ? -6.640 -6.609 -7.595 1.00 98.25 210 ARG A CA 1
ATOM 1578 C C . ARG A 1 210 ? -5.806 -5.606 -6.820 1.00 98.25 210 ARG A C 1
ATOM 1580 O O . ARG A 1 210 ? -5.066 -5.987 -5.914 1.00 98.25 210 ARG A O 1
ATOM 1587 N N . VAL A 1 211 ? -5.914 -4.340 -7.196 1.00 98.12 211 VAL A N 1
ATOM 1588 C CA . VAL A 1 211 ? -5.176 -3.234 -6.587 1.00 98.12 211 VAL A CA 1
ATOM 1589 C C . VAL A 1 211 ? -6.192 -2.285 -5.973 1.00 98.12 211 VAL A C 1
ATOM 1591 O O . VAL A 1 211 ? -6.958 -1.653 -6.698 1.00 98.12 211 VAL A O 1
ATOM 1594 N N . ARG A 1 212 ? -6.215 -2.193 -4.645 1.00 96.12 212 ARG A N 1
ATOM 1595 C CA . ARG A 1 212 ? -7.058 -1.245 -3.915 1.00 96.12 212 ARG A CA 1
ATOM 1596 C C . ARG A 1 212 ? -6.232 -0.049 -3.483 1.00 96.12 212 ARG A C 1
ATOM 1598 O O . ARG A 1 212 ? -5.220 -0.229 -2.810 1.00 96.12 212 ARG A O 1
ATOM 1605 N N . LEU A 1 213 ? -6.656 1.155 -3.852 1.00 94.56 213 LEU A N 1
ATOM 1606 C CA . LEU A 1 213 ? -5.883 2.366 -3.594 1.00 94.56 213 LEU A CA 1
ATOM 1607 C C . LEU A 1 213 ? -6.751 3.592 -3.284 1.00 94.56 213 LEU A C 1
ATOM 1609 O O . LEU A 1 213 ? -7.937 3.658 -3.614 1.00 94.56 213 LEU A O 1
ATOM 1613 N N . THR A 1 214 ? -6.126 4.577 -2.649 1.00 91.19 214 THR A N 1
ATOM 1614 C CA . THR A 1 214 ? -6.629 5.943 -2.495 1.00 91.19 214 THR A CA 1
ATOM 1615 C C . THR A 1 214 ? -5.639 6.895 -3.151 1.00 91.19 214 THR A C 1
ATOM 1617 O O . THR A 1 214 ? -4.430 6.767 -2.964 1.00 91.19 214 THR A O 1
ATOM 1620 N N . VAL A 1 215 ? -6.165 7.852 -3.913 1.00 90.75 215 VAL A N 1
ATOM 1621 C CA . VAL A 1 215 ? -5.412 8.950 -4.524 1.00 90.75 215 VAL A CA 1
ATOM 1622 C C . VAL A 1 215 ? -6.135 10.241 -4.194 1.00 90.75 215 VAL A C 1
ATOM 1624 O O . VAL A 1 215 ? -7.225 10.499 -4.713 1.00 90.75 215 VAL A O 1
ATOM 1627 N N . GLY A 1 216 ? -5.536 11.058 -3.339 1.00 84.31 216 GLY A N 1
ATOM 1628 C CA . GLY A 1 216 ? -6.120 12.335 -2.954 1.00 84.31 216 GLY A CA 1
ATOM 1629 C C . GLY A 1 216 ? -5.377 13.016 -1.816 1.00 84.31 216 GLY A C 1
ATOM 1630 O O . GLY A 1 216 ? -4.679 12.381 -1.034 1.00 84.31 216 GLY A O 1
ATOM 1631 N N . SER A 1 217 ? -5.534 14.335 -1.730 1.00 74.75 217 SER A N 1
ATOM 1632 C CA . SER A 1 217 ? -5.117 15.114 -0.558 1.00 74.75 217 SER A CA 1
ATOM 1633 C C . SER A 1 217 ? -6.112 15.016 0.596 1.00 74.75 217 SER A C 1
ATOM 1635 O O . SER A 1 217 ? -5.764 15.350 1.720 1.00 74.75 217 SER A O 1
ATOM 1637 N N . ASP A 1 218 ? -7.348 14.606 0.312 1.00 81.69 218 ASP A N 1
ATOM 1638 C CA . ASP A 1 218 ? -8.391 14.466 1.319 1.00 81.69 218 ASP A CA 1
ATOM 1639 C C . ASP A 1 218 ? -8.103 13.215 2.160 1.00 81.69 218 ASP A C 1
ATOM 1641 O O . ASP A 1 218 ? -7.793 12.156 1.611 1.00 81.69 218 ASP A O 1
ATOM 1645 N N . LEU A 1 219 ? -8.200 13.342 3.484 1.00 84.44 219 LEU A N 1
ATOM 1646 C CA . LEU A 1 219 ? -8.099 12.202 4.389 1.00 84.44 219 LEU A CA 1
ATOM 1647 C C . LEU A 1 219 ? -9.346 11.324 4.271 1.00 84.44 219 LEU A C 1
ATOM 1649 O O . LEU A 1 219 ? -10.473 11.814 4.368 1.00 84.44 219 LEU A O 1
ATOM 1653 N N . VAL A 1 220 ? -9.145 10.016 4.122 1.00 86.38 220 VAL A N 1
ATOM 1654 C CA . VAL A 1 220 ? -10.227 9.031 4.013 1.00 86.38 220 VAL A CA 1
ATOM 1655 C C . VAL A 1 220 ? -9.917 7.816 4.880 1.00 86.38 220 VAL A C 1
ATOM 1657 O O . VAL A 1 220 ? -8.834 7.247 4.791 1.00 86.38 220 VAL A O 1
ATOM 1660 N N . ALA A 1 221 ? -10.881 7.366 5.684 1.00 87.69 221 ALA A N 1
ATOM 1661 C CA . ALA A 1 221 ? -10.766 6.098 6.405 1.00 87.69 221 ALA A CA 1
ATOM 1662 C C . ALA A 1 221 ? -11.033 4.907 5.470 1.00 87.69 221 ALA A C 1
ATOM 1664 O O . ALA A 1 221 ? -12.052 4.851 4.767 1.00 87.69 221 ALA A O 1
ATOM 1665 N N . VAL A 1 222 ? -10.144 3.920 5.506 1.00 85.25 222 VAL A N 1
ATOM 1666 C CA . VAL A 1 222 ? -10.123 2.729 4.643 1.00 85.25 222 VAL A CA 1
ATOM 1667 C C . VAL A 1 222 ? -9.902 1.455 5.467 1.00 85.25 222 VAL A C 1
ATOM 1669 O O . VAL A 1 222 ? -9.658 1.530 6.666 1.00 85.25 222 VAL A O 1
ATOM 1672 N N . ASP A 1 223 ? -10.035 0.276 4.851 1.00 82.62 223 ASP A N 1
ATOM 1673 C CA . ASP A 1 223 ? -9.697 -1.029 5.454 1.00 82.62 223 ASP A CA 1
ATOM 1674 C C . ASP A 1 223 ? -10.140 -1.234 6.910 1.00 82.62 223 ASP A C 1
ATOM 1676 O O . ASP A 1 223 ? -9.378 -1.658 7.785 1.00 82.62 223 ASP A O 1
ATOM 1680 N N . ARG A 1 224 ? -11.408 -0.914 7.172 1.00 88.75 224 ARG A N 1
ATOM 1681 C CA . ARG A 1 224 ? -12.019 -1.063 8.490 1.00 88.75 224 ARG A CA 1
ATOM 1682 C C . ARG A 1 224 ? -12.061 -2.539 8.871 1.00 88.75 224 ARG A C 1
ATOM 1684 O O . ARG A 1 224 ? -12.703 -3.354 8.217 1.00 88.75 224 ARG A O 1
ATOM 1691 N N . SER A 1 225 ? -11.412 -2.842 9.977 1.00 88.56 225 SER A N 1
ATOM 1692 C CA . SER A 1 225 ? -11.343 -4.139 10.641 1.00 88.56 225 SER A CA 1
ATOM 1693 C C . SER A 1 225 ? -11.734 -3.970 12.107 1.00 88.56 225 SER A C 1
ATOM 1695 O O . SER A 1 225 ? -11.051 -4.430 13.011 1.00 88.56 225 SER A O 1
ATOM 1697 N N . VAL A 1 226 ? -12.819 -3.239 12.358 1.00 83.50 226 VAL A N 1
ATOM 1698 C CA . VAL A 1 226 ? -13.354 -3.023 13.704 1.00 83.50 226 VAL A CA 1
ATOM 1699 C C . VAL A 1 226 ? -14.564 -3.942 13.874 1.00 83.50 226 VAL A C 1
ATOM 1701 O O . VAL A 1 226 ? -15.568 -3.733 13.187 1.00 83.50 226 VAL A O 1
ATOM 1704 N N . PRO A 1 227 ? -14.494 -4.977 14.734 1.00 80.31 227 PRO A N 1
ATOM 1705 C CA . PRO A 1 227 ? -15.649 -5.822 15.001 1.00 80.31 227 PRO A CA 1
ATOM 1706 C C . PRO A 1 227 ? -16.798 -4.973 15.567 1.00 80.31 227 PRO A C 1
ATOM 1708 O O . PRO A 1 227 ? -16.549 -4.163 16.460 1.00 80.31 227 PRO A O 1
ATOM 1711 N N . PRO A 1 228 ? -18.044 -5.152 15.091 1.00 78.94 228 PRO A N 1
ATOM 1712 C CA . PRO A 1 228 ? -19.179 -4.357 15.563 1.00 78.94 228 PRO A CA 1
ATOM 1713 C C . PRO A 1 228 ? -19.550 -4.669 17.020 1.00 78.94 228 PRO A C 1
ATOM 1715 O O . PRO A 1 228 ? -20.173 -3.850 17.691 1.00 78.94 228 PRO A O 1
ATOM 1718 N N . THR A 1 229 ? -19.177 -5.856 17.506 1.00 88.62 229 THR A N 1
ATOM 1719 C CA . THR A 1 229 ? -19.504 -6.354 18.843 1.00 88.62 229 THR A CA 1
ATOM 1720 C C . THR A 1 229 ? -18.253 -6.828 19.562 1.00 88.62 229 THR A C 1
ATOM 1722 O O . THR A 1 229 ? -17.545 -7.690 19.037 1.00 88.62 229 THR A O 1
ATOM 1725 N N . TRP A 1 230 ? -17.996 -6.274 20.742 1.00 90.81 230 TRP A N 1
ATOM 1726 C CA . TRP A 1 230 ? -16.943 -6.687 21.671 1.00 90.81 230 TRP A CA 1
ATOM 1727 C C . TRP A 1 230 ? -17.600 -7.231 22.944 1.00 90.81 230 TRP A C 1
ATOM 1729 O O . TRP A 1 230 ? -18.728 -6.871 23.246 1.00 90.81 230 TRP A O 1
ATOM 1739 N N . ASP A 1 231 ? -16.905 -8.053 23.714 1.00 90.50 231 ASP A N 1
ATOM 1740 C CA . ASP A 1 231 ? -17.309 -8.461 25.063 1.00 90.50 231 ASP A CA 1
ATOM 1741 C C . ASP A 1 231 ? -16.499 -7.687 26.102 1.00 90.50 231 ASP A C 1
ATOM 1743 O O . ASP A 1 231 ? -15.301 -7.438 25.923 1.00 90.50 231 ASP A O 1
ATOM 1747 N N . VAL A 1 232 ? -17.124 -7.337 27.225 1.00 90.62 232 VAL A N 1
ATOM 1748 C CA . VAL A 1 232 ? -16.368 -6.809 28.368 1.00 90.62 232 VAL A CA 1
ATOM 1749 C C . VAL A 1 232 ? -15.295 -7.801 28.829 1.00 90.62 232 VAL A C 1
ATOM 1751 O O . VAL A 1 232 ? -15.455 -9.018 28.747 1.00 90.62 232 VAL A O 1
ATOM 1754 N N . LEU A 1 233 ? -14.208 -7.261 29.379 1.00 87.81 233 LEU A N 1
ATOM 1755 C CA . LEU A 1 233 ? -13.101 -7.988 30.012 1.00 87.81 233 LEU A CA 1
ATOM 1756 C C . LEU A 1 233 ? -12.221 -8.841 29.086 1.00 87.81 233 LEU A C 1
ATOM 1758 O O . LEU A 1 233 ? -11.206 -9.374 29.549 1.00 87.81 233 LEU A O 1
ATOM 1762 N N . LEU A 1 234 ? -12.550 -8.943 27.800 1.00 88.25 234 LEU A N 1
ATOM 1763 C CA . LEU A 1 234 ? -11.705 -9.594 26.804 1.00 88.25 234 LEU A CA 1
ATOM 1764 C C . LEU A 1 234 ? -10.837 -8.573 26.066 1.00 88.25 234 LEU A C 1
ATOM 1766 O O . LEU A 1 234 ? -11.213 -7.414 25.904 1.00 88.25 234 LEU A O 1
ATOM 1770 N N . ASP A 1 235 ? -9.653 -9.020 25.648 1.00 89.44 235 ASP A N 1
ATOM 1771 C CA . ASP A 1 235 ? -8.780 -8.241 24.775 1.00 89.44 235 ASP A CA 1
ATOM 1772 C C . ASP A 1 235 ? -9.414 -8.136 23.390 1.00 89.44 235 ASP A C 1
ATOM 1774 O O . ASP A 1 235 ? -9.690 -9.150 22.747 1.00 89.44 235 ASP A O 1
ATOM 1778 N N . TYR A 1 236 ? -9.601 -6.906 22.929 1.00 89.38 236 TYR A N 1
ATOM 1779 C CA . TYR A 1 236 ? -10.052 -6.612 21.582 1.00 89.38 236 TYR A CA 1
ATOM 1780 C C . TYR A 1 236 ? -9.067 -5.704 20.866 1.00 89.38 236 TYR A C 1
ATOM 1782 O O . TYR A 1 236 ? -8.407 -4.856 21.471 1.00 89.38 236 TYR A O 1
ATOM 1790 N N . GLU A 1 237 ? -9.010 -5.884 19.552 1.00 90.81 237 GLU A N 1
ATOM 1791 C CA . GLU A 1 237 ? -8.311 -5.008 18.629 1.00 90.81 237 GLU A CA 1
ATOM 1792 C C . GLU A 1 237 ? -9.203 -4.792 17.407 1.00 90.81 237 GLU A C 1
ATOM 1794 O O . GLU A 1 237 ? -9.754 -5.735 16.836 1.00 90.81 237 GLU A O 1
ATOM 1799 N N . GLY A 1 238 ? -9.366 -3.534 17.027 1.00 90.56 238 GLY A N 1
ATOM 1800 C CA . GLY A 1 238 ? -9.944 -3.128 15.763 1.00 90.56 238 GLY A CA 1
ATOM 1801 C C . GLY A 1 238 ? -9.068 -2.062 15.131 1.00 90.56 238 GLY A C 1
ATOM 1802 O O . GLY A 1 238 ? -8.418 -1.291 15.831 1.00 90.56 238 GLY A O 1
ATOM 1803 N N . SER A 1 239 ? -9.036 -1.991 13.807 1.00 92.00 239 SER A N 1
ATOM 1804 C CA . SER A 1 239 ? -8.257 -0.949 13.134 1.00 92.00 239 SER A CA 1
ATOM 1805 C C . SER A 1 239 ? -8.938 -0.427 11.884 1.00 92.00 239 SER A C 1
ATOM 1807 O O . SER A 1 239 ? -9.785 -1.099 11.299 1.00 92.00 239 SER A O 1
ATOM 1809 N N . PHE A 1 240 ? -8.541 0.754 11.440 1.00 91.31 240 PHE A N 1
ATOM 1810 C CA . PHE A 1 240 ? -8.802 1.233 10.089 1.00 91.31 240 PHE A CA 1
ATOM 1811 C C . PHE A 1 240 ? -7.542 1.918 9.554 1.00 91.31 240 PHE A C 1
ATOM 1813 O O . PHE A 1 240 ? -6.740 2.446 10.324 1.00 91.31 240 PHE A O 1
ATOM 1820 N N . GLY A 1 241 ? -7.335 1.854 8.243 1.00 86.50 241 GLY A N 1
ATOM 1821 C CA . GLY A 1 241 ? -6.270 2.593 7.570 1.00 86.50 241 GLY A CA 1
ATOM 1822 C C . GLY A 1 241 ? -6.702 4.022 7.252 1.00 86.50 241 GLY A C 1
ATOM 1823 O O . GLY A 1 241 ? -7.895 4.319 7.157 1.00 86.50 241 GLY A O 1
ATOM 1824 N N . VAL A 1 242 ? -5.732 4.901 7.046 1.00 86.56 242 VAL A N 1
ATOM 1825 C CA . VAL A 1 242 ? -5.914 6.291 6.636 1.00 86.56 242 VAL A CA 1
ATOM 1826 C C . VAL A 1 242 ? -5.292 6.451 5.254 1.00 86.56 242 VAL A C 1
ATOM 1828 O O . VAL A 1 242 ? -4.087 6.327 5.073 1.00 86.56 242 VAL A O 1
ATOM 1831 N N . GLY A 1 243 ? -6.135 6.700 4.257 1.00 80.69 243 GLY A N 1
ATOM 1832 C CA . GLY A 1 243 ? -5.711 7.007 2.896 1.00 80.69 243 GLY A CA 1
ATOM 1833 C C . GLY A 1 243 ? -5.681 8.511 2.638 1.00 80.69 243 GLY A C 1
ATOM 1834 O O . GLY A 1 243 ? -6.518 9.249 3.162 1.00 80.69 243 GLY A O 1
ATOM 1835 N N . GLY A 1 244 ? -4.765 8.941 1.770 1.00 79.75 244 GLY A N 1
ATOM 1836 C CA . GLY A 1 244 ? -4.603 10.351 1.411 1.00 79.75 244 GLY A CA 1
ATOM 1837 C C . GLY A 1 244 ? -3.967 11.189 2.527 1.00 79.75 244 GLY A C 1
ATOM 1838 O O . GLY A 1 244 ? -3.325 10.656 3.430 1.00 79.75 244 GLY A O 1
ATOM 1839 N N . GLY A 1 245 ? -4.133 12.512 2.454 1.00 77.31 245 GLY A N 1
ATOM 1840 C CA . GLY A 1 245 ? -3.520 13.461 3.396 1.00 77.31 245 GLY A CA 1
ATOM 1841 C C . GLY A 1 245 ? -1.986 13.476 3.364 1.00 77.31 245 GLY A C 1
ATOM 1842 O O . GLY A 1 245 ? -1.355 12.980 2.429 1.00 77.31 245 GLY A O 1
ATOM 1843 N N . ALA A 1 246 ? -1.374 14.097 4.372 1.00 75.00 246 ALA A N 1
ATOM 1844 C CA . ALA A 1 246 ? 0.075 14.132 4.561 1.00 75.00 246 ALA A CA 1
ATOM 1845 C C . ALA A 1 246 ? 0.485 13.536 5.916 1.00 75.00 246 ALA A C 1
ATOM 1847 O O . ALA A 1 246 ? 0.219 14.115 6.963 1.00 75.00 246 ALA A O 1
ATOM 1848 N N . ALA A 1 247 ? 1.186 12.403 5.892 1.00 73.56 247 ALA A N 1
ATOM 1849 C CA . ALA A 1 247 ? 1.765 11.807 7.095 1.00 73.56 247 ALA A CA 1
ATOM 1850 C C . ALA A 1 247 ? 2.844 12.720 7.737 1.00 73.56 247 ALA A C 1
ATOM 1852 O O . ALA A 1 247 ? 3.524 13.443 7.002 1.00 73.56 247 ALA A O 1
ATOM 1853 N N . PRO A 1 248 ? 3.108 12.616 9.057 1.00 81.88 248 PRO A N 1
ATOM 1854 C CA . PRO A 1 248 ? 2.491 11.695 10.017 1.00 81.88 248 PRO A CA 1
ATOM 1855 C C . PRO A 1 248 ? 1.043 12.059 10.358 1.00 81.88 248 PRO A C 1
ATOM 1857 O O . PRO A 1 248 ? 0.641 13.211 10.235 1.00 81.88 248 PRO A O 1
ATOM 1860 N N . PHE A 1 249 ? 0.279 11.064 10.804 1.00 87.56 249 PHE A N 1
ATOM 1861 C CA . PHE A 1 249 ? -1.083 11.262 11.291 1.00 87.56 249 PHE A CA 1
ATOM 1862 C C . PHE A 1 249 ? -1.111 11.210 12.817 1.00 87.56 249 PHE A C 1
ATOM 1864 O O . PHE A 1 249 ? -0.399 10.411 13.429 1.00 87.56 249 PHE A O 1
ATOM 1871 N N . ASP A 1 250 ? -1.965 12.029 13.416 1.00 90.75 250 ASP A N 1
ATOM 1872 C CA . ASP A 1 250 ? -2.327 11.945 14.827 1.00 90.75 250 ASP A CA 1
ATOM 1873 C C . ASP A 1 250 ? -3.800 11.555 14.947 1.00 90.75 250 ASP A C 1
ATOM 1875 O O . ASP A 1 250 ? -4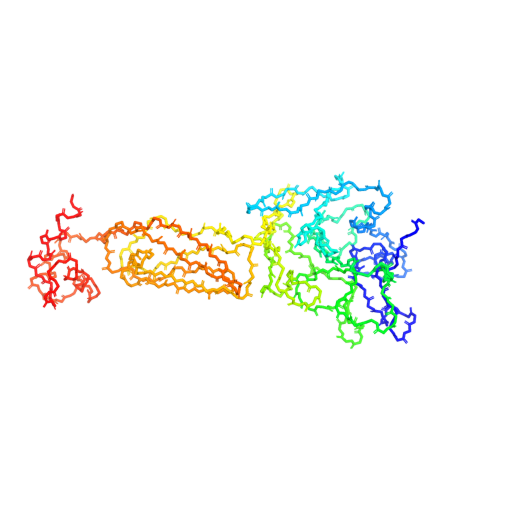.621 11.950 14.118 1.00 90.75 250 ASP A O 1
ATOM 1879 N N . ALA A 1 251 ? -4.151 10.765 15.959 1.00 91.94 251 ALA A N 1
ATOM 1880 C CA . ALA A 1 251 ? -5.534 10.367 16.192 1.00 91.94 251 ALA A CA 1
ATOM 1881 C C . ALA A 1 251 ? -5.928 10.633 17.636 1.00 91.94 251 ALA A C 1
ATOM 1883 O O . ALA A 1 251 ? -5.240 10.240 18.579 1.00 91.94 251 ALA A O 1
ATOM 1884 N N . ARG A 1 252 ? -7.094 11.253 17.802 1.00 89.62 252 ARG A N 1
ATOM 1885 C CA . ARG A 1 252 ? -7.693 11.532 19.103 1.00 89.62 252 ARG A CA 1
ATOM 1886 C C . ARG A 1 252 ? -9.117 10.997 19.191 1.00 89.62 252 ARG A C 1
ATOM 1888 O O . ARG A 1 252 ? -9.830 10.873 18.197 1.00 89.62 252 ARG A O 1
ATOM 1895 N N . VAL A 1 253 ? -9.499 10.687 20.422 1.00 85.38 253 VAL A N 1
ATOM 1896 C CA . VAL A 1 253 ? -10.806 10.170 20.845 1.00 85.38 253 VAL A CA 1
ATOM 1897 C C . VAL A 1 253 ? -11.125 10.750 22.216 1.00 85.38 253 VAL A C 1
ATOM 1899 O O . VAL A 1 253 ? -10.216 11.031 23.001 1.00 85.38 253 VAL A O 1
ATOM 1902 N N . GLY A 1 254 ? -12.411 10.888 22.538 1.00 70.62 254 GLY A N 1
ATOM 1903 C CA . GLY A 1 254 ? -12.848 11.460 23.811 1.00 70.62 254 GLY A CA 1
ATOM 1904 C C . GLY A 1 254 ? -13.209 12.947 23.730 1.00 70.62 254 GLY A C 1
ATOM 1905 O O . GLY A 1 254 ? -12.889 13.660 22.782 1.00 70.62 254 GLY A O 1
ATOM 1906 N N . GLY A 1 255 ? -13.890 13.450 24.764 1.00 71.62 255 GLY A N 1
ATOM 1907 C CA . GLY A 1 255 ? -14.265 14.864 24.854 1.00 71.62 255 GLY A CA 1
ATOM 1908 C C . GLY A 1 255 ? -15.360 15.256 23.857 1.00 71.62 255 GLY A C 1
ATOM 1909 O O . GLY A 1 255 ? -16.472 14.736 23.934 1.00 71.62 255 GLY A O 1
ATOM 1910 N N . ALA A 1 256 ? -15.060 16.198 22.953 1.00 65.88 256 ALA A N 1
ATOM 1911 C CA . ALA A 1 256 ? -15.992 16.655 21.912 1.00 65.88 256 ALA A CA 1
ATOM 1912 C C . ALA A 1 256 ? -16.300 15.574 20.856 1.00 65.88 256 ALA A C 1
ATOM 1914 O O . ALA A 1 256 ? -17.331 15.659 20.193 1.00 65.88 256 ALA A O 1
ATOM 1915 N N . ASP A 1 257 ? -15.450 14.546 20.768 1.00 66.31 257 ASP A N 1
ATOM 1916 C CA . ASP A 1 257 ? -15.514 13.462 19.782 1.00 66.31 257 ASP A CA 1
ATOM 1917 C C . ASP A 1 257 ? -16.295 12.228 20.317 1.00 66.31 257 ASP A C 1
ATOM 1919 O O . ASP A 1 257 ? -16.357 11.174 19.695 1.00 66.31 257 ASP A O 1
ATOM 1923 N N . GLY A 1 258 ? -16.930 12.335 21.491 1.00 70.00 258 GLY A N 1
ATOM 1924 C CA . GLY A 1 258 ? -17.677 11.236 22.123 1.00 70.00 258 GLY A CA 1
ATOM 1925 C C . GLY A 1 258 ? -16.814 10.344 23.033 1.00 70.00 258 GLY A C 1
ATOM 1926 O O . GLY A 1 258 ? -15.589 10.322 22.906 1.00 70.00 258 GLY A O 1
ATOM 1927 N N . PRO A 1 259 ? -17.411 9.655 24.026 1.00 79.25 259 PRO A N 1
ATOM 1928 C CA . PRO A 1 259 ? -16.655 8.893 25.016 1.00 79.25 259 PRO A CA 1
ATOM 1929 C C . PRO A 1 259 ? -16.135 7.571 24.440 1.00 79.25 259 PRO A C 1
ATOM 1931 O O . PRO A 1 259 ? -16.891 6.779 23.882 1.00 79.25 259 PRO A O 1
ATOM 1934 N N . LEU A 1 260 ? -14.845 7.307 24.646 1.00 86.62 260 LEU A N 1
ATOM 1935 C CA . LEU A 1 260 ? -14.265 5.985 24.430 1.00 86.62 260 LEU A CA 1
ATOM 1936 C C . LEU A 1 260 ? -14.714 5.043 25.566 1.00 86.62 260 LEU A C 1
ATOM 1938 O O . LEU A 1 260 ? -14.758 5.491 26.719 1.00 86.62 260 LEU A O 1
ATOM 1942 N N . PRO A 1 261 ? -15.032 3.762 25.294 1.00 87.31 261 PRO A N 1
ATOM 1943 C CA . PRO A 1 261 ? -15.336 2.819 26.360 1.00 87.31 261 PRO A CA 1
ATOM 1944 C C . PRO A 1 261 ? -14.168 2.706 27.341 1.00 87.31 261 PRO A C 1
ATOM 1946 O O . PRO A 1 261 ? -13.002 2.667 26.941 1.00 87.31 261 PRO A O 1
ATOM 1949 N N . ALA A 1 262 ? -14.470 2.633 28.638 1.00 86.88 262 ALA A N 1
ATOM 1950 C CA . ALA A 1 262 ? -13.441 2.496 29.661 1.00 86.88 262 ALA A CA 1
ATOM 1951 C C . ALA A 1 262 ? -12.570 1.254 29.395 1.00 86.88 262 ALA A C 1
ATOM 1953 O O . ALA A 1 262 ? -13.098 0.165 29.184 1.00 86.88 262 ALA A O 1
ATOM 1954 N N . GLY A 1 263 ? -11.244 1.418 29.423 1.00 87.06 263 GLY A N 1
ATOM 1955 C CA . GLY A 1 263 ? -10.278 0.338 29.178 1.00 87.06 263 GLY A CA 1
ATOM 1956 C C . GLY A 1 263 ? -9.913 0.100 27.708 1.00 87.06 263 GLY A C 1
ATOM 1957 O O . GLY A 1 263 ? -9.095 -0.777 27.431 1.00 87.06 263 GLY A O 1
ATOM 1958 N N . VAL A 1 264 ? -10.469 0.887 26.784 1.00 89.56 264 VAL A N 1
ATOM 1959 C CA . VAL A 1 264 ? -10.041 0.953 25.379 1.00 89.56 264 VAL A CA 1
ATOM 1960 C C . VAL A 1 264 ? -9.112 2.158 25.197 1.00 89.56 264 VAL A C 1
ATOM 1962 O O . VAL A 1 264 ? -9.294 3.188 25.843 1.00 89.56 264 VAL A O 1
ATOM 1965 N N . GLU A 1 265 ? -8.112 2.034 24.330 1.00 90.88 265 GLU A N 1
ATOM 1966 C CA . GLU A 1 265 ? -7.189 3.093 23.915 1.00 90.88 265 GLU A CA 1
ATOM 1967 C C . GLU A 1 265 ? -7.113 3.183 22.383 1.00 90.88 265 GLU A C 1
ATOM 1969 O O . GLU A 1 265 ? -7.446 2.229 21.674 1.00 90.88 265 GLU A O 1
ATOM 1974 N N . VAL A 1 266 ? -6.664 4.335 21.876 1.00 91.56 266 VAL A N 1
ATOM 1975 C CA . VAL A 1 266 ? -6.343 4.545 20.458 1.00 91.56 266 VAL A CA 1
ATOM 1976 C C . VAL A 1 266 ? -4.851 4.776 20.307 1.00 91.56 266 VAL A C 1
ATOM 1978 O O . VAL A 1 266 ? -4.249 5.531 21.068 1.00 91.56 266 VAL A O 1
ATOM 1981 N N . ALA A 1 267 ? -4.272 4.143 19.296 1.00 90.81 267 ALA A N 1
ATOM 1982 C CA . ALA A 1 267 ? -2.909 4.377 18.858 1.00 90.81 267 ALA A CA 1
ATOM 1983 C C . ALA A 1 267 ? -2.876 4.582 17.341 1.00 90.81 267 ALA A C 1
ATOM 1985 O O . ALA A 1 267 ? -3.681 4.004 16.611 1.00 90.81 267 ALA A O 1
ATOM 1986 N N . VAL A 1 268 ? -1.912 5.371 16.871 1.00 89.00 268 VAL A N 1
ATOM 1987 C CA . VAL A 1 268 ? -1.580 5.467 15.447 1.00 89.00 268 VAL A CA 1
ATOM 1988 C C . VAL A 1 268 ? -0.262 4.753 15.213 1.00 89.00 268 VAL A C 1
ATOM 1990 O O . VAL A 1 268 ? 0.727 5.005 15.905 1.00 89.00 268 VAL A O 1
ATOM 1993 N N . GLN A 1 269 ? -0.242 3.862 14.232 1.00 85.56 269 GLN A N 1
ATOM 1994 C CA . GLN A 1 269 ? 0.967 3.230 13.737 1.00 85.56 269 GLN A CA 1
ATOM 1995 C C . GLN A 1 269 ? 1.040 3.469 12.235 1.00 85.56 269 GLN A C 1
ATOM 1997 O O . GLN A 1 269 ? 0.299 2.854 11.475 1.00 85.56 269 GLN A O 1
ATOM 2002 N N . ALA A 1 270 ? 1.951 4.359 11.832 1.00 81.50 270 ALA A N 1
ATOM 2003 C CA . ALA A 1 270 ? 2.074 4.820 10.455 1.00 81.50 270 ALA A CA 1
ATOM 2004 C C . ALA A 1 270 ? 0.755 5.420 9.931 1.00 81.50 270 ALA A C 1
ATOM 2006 O O . ALA A 1 270 ? 0.357 6.481 10.404 1.00 81.50 270 ALA A O 1
ATOM 2007 N N . ASP A 1 271 ? 0.094 4.759 8.987 1.00 80.50 271 ASP A N 1
ATOM 2008 C CA . ASP A 1 271 ? -1.188 5.145 8.401 1.00 80.50 271 ASP A CA 1
ATOM 2009 C C . ASP A 1 271 ? -2.381 4.390 9.009 1.00 80.50 271 ASP A C 1
ATOM 2011 O O . ASP A 1 271 ? -3.519 4.611 8.604 1.00 80.50 271 ASP A O 1
ATOM 2015 N N . ARG A 1 272 ? -2.166 3.507 9.992 1.00 87.50 272 ARG A N 1
ATOM 2016 C CA . ARG A 1 272 ? -3.250 2.770 10.651 1.00 87.50 272 ARG A CA 1
ATOM 2017 C C . ARG A 1 272 ? -3.591 3.350 12.008 1.00 87.50 272 ARG A C 1
ATOM 2019 O O . ARG A 1 272 ? -2.728 3.553 12.862 1.00 87.50 272 ARG A O 1
ATOM 2026 N N . VAL A 1 273 ? -4.887 3.517 12.234 1.00 92.12 273 VAL A N 1
ATOM 2027 C CA . VAL A 1 273 ? -5.459 3.827 13.540 1.00 92.12 273 VAL A CA 1
ATOM 2028 C C . VAL A 1 273 ? -5.965 2.535 14.162 1.00 92.12 273 VAL A C 1
ATOM 2030 O O . VAL A 1 273 ? -6.768 1.816 13.567 1.00 92.12 273 VAL A O 1
ATOM 2033 N N . ILE A 1 274 ? -5.482 2.235 15.363 1.00 92.56 274 ILE A N 1
ATOM 2034 C CA . ILE A 1 274 ? -5.746 0.996 16.091 1.00 92.56 274 ILE A CA 1
ATOM 2035 C C . ILE A 1 274 ? -6.507 1.344 17.370 1.00 92.56 274 ILE A C 1
ATOM 2037 O O . ILE A 1 274 ? -6.015 2.103 18.202 1.00 92.56 274 ILE A O 1
ATOM 2041 N N . LEU A 1 275 ? -7.696 0.769 17.527 1.00 92.44 275 LEU A N 1
ATOM 2042 C CA . LEU A 1 275 ? -8.464 0.738 18.764 1.00 92.44 275 LEU A CA 1
ATOM 2043 C C . LEU A 1 275 ? -8.181 -0.593 19.449 1.00 92.44 275 LEU A C 1
ATOM 2045 O O . LEU A 1 275 ? -8.483 -1.642 18.885 1.00 92.44 275 LEU A O 1
ATOM 2049 N N . ARG A 1 276 ? -7.642 -0.579 20.665 1.00 92.31 276 ARG A N 1
ATOM 2050 C CA . ARG A 1 276 ? -7.369 -1.820 21.399 1.00 92.31 276 ARG A CA 1
ATOM 2051 C C . ARG A 1 276 ? -7.623 -1.680 22.886 1.00 92.31 276 ARG A C 1
ATOM 2053 O O . ARG A 1 276 ? -7.593 -0.578 23.422 1.00 92.31 276 ARG A O 1
ATOM 2060 N N . GLY A 1 277 ? -7.833 -2.800 23.559 1.00 91.50 277 GLY A N 1
ATOM 2061 C CA . GLY A 1 277 ? -7.890 -2.851 25.015 1.00 91.50 277 GLY A CA 1
ATOM 2062 C C . GLY A 1 277 ? -8.936 -3.820 25.541 1.00 91.50 277 GLY A C 1
ATOM 2063 O O . GLY A 1 277 ? -9.463 -4.648 24.802 1.00 91.50 277 GLY A O 1
ATOM 2064 N N . LYS A 1 278 ? -9.221 -3.696 26.839 1.00 91.00 278 LYS A N 1
ATOM 2065 C CA . LYS A 1 278 ? -10.204 -4.510 27.562 1.00 91.00 278 LYS A CA 1
ATOM 2066 C C . LYS A 1 278 ? -11.354 -3.629 28.011 1.00 91.00 278 LYS A C 1
ATOM 2068 O O . LYS A 1 278 ? -11.189 -2.913 29.001 1.00 91.00 278 LYS A O 1
ATOM 2073 N N . PRO A 1 279 ? -12.510 -3.669 27.337 1.00 90.94 279 PRO A N 1
ATOM 2074 C CA . PRO A 1 279 ? -13.654 -2.885 27.760 1.00 90.94 279 PRO A CA 1
ATOM 2075 C C . PRO A 1 279 ? -14.090 -3.247 29.178 1.00 90.94 279 PRO A C 1
ATOM 2077 O O . PRO A 1 279 ? -14.247 -4.419 29.516 1.00 90.94 279 PRO A O 1
ATOM 2080 N N . LEU A 1 280 ? -14.310 -2.231 30.004 1.00 87.69 280 LEU A N 1
ATOM 2081 C CA . LEU A 1 280 ? -14.738 -2.366 31.400 1.00 87.69 280 LEU A CA 1
ATOM 2082 C C . LEU A 1 280 ? -16.202 -1.967 31.606 1.00 87.69 280 LEU A C 1
ATOM 2084 O O . LEU A 1 280 ? -16.679 -1.936 32.736 1.00 87.69 280 LEU A O 1
ATOM 2088 N N . GLN A 1 281 ? -16.912 -1.634 30.529 1.00 86.75 281 GLN A N 1
ATOM 2089 C CA . GLN A 1 281 ? -18.301 -1.200 30.574 1.00 86.75 281 GLN A CA 1
ATOM 2090 C C . GLN A 1 281 ? -19.046 -1.718 29.345 1.00 86.75 281 GLN A C 1
ATOM 2092 O O . GLN A 1 281 ? -18.598 -1.508 28.221 1.00 86.75 281 GLN A O 1
ATOM 2097 N N . ALA A 1 282 ? -20.185 -2.372 29.568 1.00 89.50 282 ALA A N 1
ATOM 2098 C CA . ALA A 1 282 ? -21.087 -2.793 28.504 1.00 89.50 282 ALA A CA 1
ATOM 2099 C C . ALA A 1 282 ? -21.999 -1.641 28.060 1.00 89.50 282 ALA A C 1
ATOM 2101 O O . ALA A 1 282 ? -22.275 -0.718 28.831 1.00 89.50 282 ALA A O 1
ATOM 2102 N N . GLY A 1 283 ? -22.478 -1.710 26.822 1.00 89.19 283 GLY A N 1
ATOM 2103 C CA . GLY A 1 283 ? -23.365 -0.715 26.229 1.00 89.19 283 GLY A CA 1
ATOM 2104 C C . GLY A 1 283 ? -23.005 -0.376 24.787 1.00 89.19 283 GLY A C 1
ATOM 2105 O O . GLY A 1 283 ? -22.131 -0.987 24.175 1.00 89.19 283 GLY A O 1
ATOM 2106 N N . GLU A 1 284 ? -23.699 0.617 24.243 1.00 89.50 284 GLU A N 1
ATOM 2107 C CA . GLU A 1 284 ? -23.425 1.161 22.915 1.00 89.50 284 GLU A CA 1
ATOM 2108 C C . GLU A 1 284 ? -22.628 2.456 23.039 1.00 89.50 284 GLU A C 1
ATOM 2110 O O . GLU A 1 284 ? -23.037 3.397 23.725 1.00 89.50 284 GLU A O 1
ATOM 2115 N N . PHE A 1 285 ? -21.494 2.507 22.348 1.00 87.62 285 PHE A N 1
ATOM 2116 C CA . PHE A 1 285 ? -20.587 3.642 22.353 1.00 87.62 285 PHE A CA 1
ATOM 2117 C C . PHE A 1 285 ? -20.427 4.157 20.918 1.00 87.62 285 PHE A C 1
ATOM 2119 O O . PHE A 1 285 ? -19.770 3.503 20.101 1.00 87.62 285 PHE A O 1
ATOM 2126 N N . PRO A 1 286 ? -21.026 5.315 20.578 1.00 86.62 286 PRO A N 1
ATOM 2127 C CA . PRO A 1 286 ? -20.738 6.000 19.328 1.00 86.62 286 PRO A CA 1
ATOM 2128 C C . PRO A 1 286 ? -19.389 6.712 19.468 1.00 86.62 286 PRO A C 1
ATOM 2130 O O . PRO A 1 286 ? -19.309 7.823 19.993 1.00 86.62 286 PRO A O 1
ATOM 2133 N N . VAL A 1 287 ? -18.321 6.046 19.040 1.00 87.88 287 VAL A N 1
ATOM 2134 C CA . VAL A 1 287 ? -16.959 6.577 19.112 1.00 87.88 287 VAL A CA 1
ATOM 2135 C C . VAL A 1 287 ? -16.679 7.368 17.843 1.00 87.88 287 VAL A C 1
ATOM 2137 O O . VAL A 1 287 ? -16.781 6.819 16.748 1.00 87.88 287 VAL A O 1
ATOM 2140 N N . ILE A 1 288 ? -16.305 8.641 17.971 1.00 90.19 288 ILE A N 1
ATOM 2141 C CA . ILE A 1 288 ? -15.765 9.411 16.849 1.00 90.19 288 ILE A CA 1
ATOM 2142 C C . ILE A 1 288 ? -14.257 9.481 17.034 1.00 90.19 288 ILE A C 1
ATOM 2144 O O . ILE A 1 288 ? -13.756 9.940 18.059 1.00 90.19 288 ILE A O 1
ATOM 2148 N N . VAL A 1 289 ? -13.535 8.992 16.036 1.00 91.56 289 VAL A N 1
ATOM 2149 C CA . VAL A 1 289 ? -12.086 9.106 15.962 1.00 91.56 289 VAL A CA 1
ATOM 2150 C C . VAL A 1 289 ? -11.764 10.267 15.038 1.00 91.56 289 VAL A C 1
ATOM 2152 O O . VAL A 1 289 ? -12.106 10.236 13.855 1.00 91.56 289 VAL A O 1
ATOM 2155 N N . THR A 1 290 ? -11.117 11.293 15.583 1.00 93.06 290 THR A N 1
ATOM 2156 C CA . THR A 1 290 ? -10.629 12.425 14.796 1.00 93.06 290 THR A CA 1
ATOM 2157 C C . THR A 1 290 ? -9.175 12.171 14.436 1.00 93.06 290 THR A C 1
ATOM 2159 O O . THR A 1 290 ? -8.328 12.094 15.326 1.00 93.06 290 THR A O 1
ATOM 2162 N N . VAL A 1 291 ? -8.893 12.055 13.143 1.00 92.50 291 VAL A N 1
ATOM 2163 C CA . VAL A 1 291 ? -7.541 11.934 12.594 1.00 92.50 291 VAL A CA 1
ATOM 2164 C C . VAL A 1 291 ? -7.127 13.279 12.010 1.00 92.50 291 VAL A C 1
ATOM 2166 O O . VAL A 1 291 ? -7.893 13.879 11.257 1.00 92.50 291 VAL A O 1
ATOM 2169 N N . GLU A 1 292 ? -5.933 13.746 12.354 1.00 91.44 292 GLU A N 1
ATOM 2170 C CA . GLU A 1 292 ? -5.324 14.973 11.842 1.00 91.44 292 GLU A CA 1
ATOM 2171 C C . GLU A 1 292 ? -4.035 14.636 11.084 1.00 91.44 292 GLU A C 1
ATOM 2173 O O . GLU A 1 292 ? -3.252 13.801 11.537 1.00 91.44 292 GLU A O 1
ATOM 2178 N N . ASP A 1 293 ? -3.829 15.248 9.918 1.00 88.31 293 ASP A N 1
ATOM 2179 C CA . ASP A 1 293 ? -2.587 15.114 9.147 1.00 88.31 293 ASP A CA 1
ATOM 2180 C C . ASP A 1 293 ? -1.579 16.233 9.467 1.00 88.31 293 ASP A C 1
ATOM 2182 O O . ASP A 1 293 ? -1.902 17.212 10.141 1.00 88.31 293 ASP A O 1
ATOM 2186 N N . ASP A 1 294 ? -0.354 16.132 8.945 1.00 83.56 294 ASP A N 1
ATOM 2187 C CA . ASP A 1 294 ? 0.721 17.115 9.176 1.00 83.56 294 ASP A CA 1
ATOM 2188 C C . ASP A 1 294 ? 0.397 18.523 8.631 1.00 83.56 294 ASP A C 1
ATOM 2190 O O . ASP A 1 294 ? 1.022 19.521 8.995 1.00 83.56 294 ASP A O 1
ATOM 2194 N N . LYS A 1 295 ? -0.608 18.632 7.754 1.00 81.38 295 LYS A N 1
ATOM 2195 C CA . LYS A 1 295 ? -1.075 19.889 7.156 1.00 81.38 295 LYS A CA 1
ATOM 2196 C C . LYS A 1 295 ? -2.340 20.431 7.834 1.00 81.38 295 LYS A C 1
ATOM 2198 O O . LYS A 1 295 ? -2.839 21.477 7.408 1.00 81.38 295 LYS A O 1
ATOM 2203 N N . GLY A 1 296 ? -2.829 19.774 8.888 1.00 85.06 296 GLY A N 1
ATOM 2204 C CA . GLY A 1 296 ? -4.020 20.154 9.646 1.00 85.06 296 GLY A CA 1
ATOM 2205 C C . GLY A 1 296 ? -5.348 19.783 8.976 1.00 85.06 296 GLY A C 1
ATOM 2206 O O . GLY A 1 296 ? -6.392 20.330 9.342 1.00 85.06 296 GLY A O 1
ATOM 2207 N N . ALA A 1 297 ? -5.344 18.900 7.974 1.00 86.88 297 ALA A N 1
ATOM 2208 C CA . ALA A 1 297 ? -6.566 18.292 7.461 1.00 86.88 297 ALA A CA 1
ATOM 2209 C C . ALA A 1 297 ? -7.154 17.351 8.519 1.00 86.88 297 ALA A C 1
ATOM 2211 O O . ALA A 1 297 ? -6.417 16.687 9.241 1.00 86.88 297 ALA A O 1
ATOM 2212 N N . LEU A 1 298 ? -8.486 17.287 8.597 1.00 90.94 298 LEU A N 1
ATOM 2213 C CA . LEU A 1 298 ? -9.201 16.485 9.590 1.00 90.94 298 LEU A CA 1
ATOM 2214 C C . LEU A 1 298 ? -10.091 15.440 8.916 1.00 90.94 298 LEU A C 1
ATOM 2216 O O . LEU A 1 298 ? -10.842 15.757 7.992 1.00 90.94 298 LEU A O 1
ATOM 2220 N N . LEU A 1 299 ? -10.050 14.217 9.435 1.00 91.12 299 LEU A N 1
ATOM 2221 C CA . LEU A 1 299 ? -10.967 13.123 9.135 1.00 91.12 299 LEU A CA 1
ATOM 2222 C C . LEU A 1 299 ? -11.708 12.737 10.410 1.00 91.12 299 LEU A C 1
ATOM 2224 O O . LEU A 1 299 ? -11.097 12.517 11.450 1.00 91.12 299 LEU A O 1
ATOM 2228 N N . TYR A 1 300 ? -13.027 12.624 10.306 1.00 90.81 300 TYR A N 1
ATOM 2229 C CA . TYR A 1 300 ? -13.884 12.161 11.390 1.00 90.81 300 TYR A CA 1
ATOM 2230 C C . TYR A 1 300 ? -14.440 10.792 11.018 1.00 90.81 300 TYR A C 1
ATOM 2232 O O . TYR A 1 300 ? -15.293 10.689 10.137 1.00 90.81 300 TYR A O 1
ATOM 2240 N N . GLU A 1 301 ? -13.968 9.746 11.686 1.00 91.38 301 GLU A N 1
ATOM 2241 C CA . GLU A 1 301 ? -14.462 8.385 11.494 1.00 91.38 301 GLU A CA 1
ATOM 2242 C C . GLU A 1 301 ? -15.392 8.013 12.649 1.00 91.38 301 GLU A C 1
ATOM 2244 O O . GLU A 1 301 ? -15.006 8.072 13.814 1.00 91.38 301 GLU A O 1
ATOM 2249 N N . THR A 1 302 ? -16.633 7.638 12.334 1.00 89.19 302 THR A N 1
ATOM 2250 C CA . THR A 1 302 ? -17.612 7.223 13.348 1.00 89.19 302 THR A CA 1
ATOM 2251 C C . THR A 1 302 ? -17.678 5.704 13.417 1.00 89.19 302 THR A C 1
ATOM 2253 O O . THR A 1 302 ? -18.062 5.049 12.450 1.00 89.19 302 THR A O 1
ATOM 2256 N N . LEU A 1 303 ? -17.360 5.150 14.583 1.00 88.38 303 LEU A N 1
ATOM 2257 C CA . LEU A 1 303 ? -17.409 3.726 14.882 1.00 88.38 303 LEU A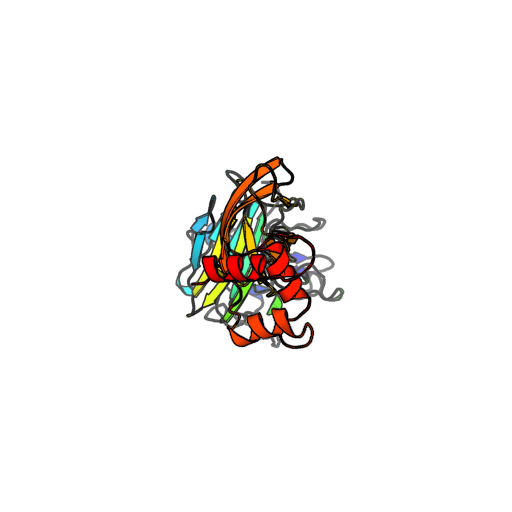 CA 1
ATOM 2258 C C . LEU A 1 303 ? -18.541 3.457 15.878 1.00 88.38 303 LEU A C 1
ATOM 2260 O O . LEU A 1 303 ? -18.592 4.039 16.961 1.00 88.38 303 LEU A O 1
ATOM 2264 N N . ALA A 1 304 ? -19.453 2.559 15.515 1.00 85.69 304 ALA A N 1
ATOM 2265 C CA . ALA A 1 304 ? -20.483 2.069 16.423 1.00 85.69 304 ALA A CA 1
ATOM 2266 C C . ALA A 1 304 ? -19.950 0.828 17.147 1.00 85.69 304 ALA A C 1
ATOM 2268 O O . ALA A 1 304 ? -19.951 -0.263 16.578 1.00 85.69 304 ALA A O 1
ATOM 2269 N N . LEU A 1 305 ? -19.459 1.005 18.377 1.00 89.06 305 LEU A N 1
ATOM 2270 C CA . LEU A 1 305 ? -18.982 -0.101 19.204 1.00 89.06 305 LEU A CA 1
ATOM 2271 C C . LEU A 1 305 ? -20.101 -0.571 20.131 1.00 89.06 305 LEU A C 1
ATOM 2273 O O . LEU A 1 305 ? -20.546 0.176 21.005 1.00 89.06 305 LEU A O 1
ATOM 2277 N N . THR A 1 306 ? -20.529 -1.819 19.972 1.00 91.56 306 THR A N 1
ATOM 2278 C CA . THR A 1 306 ? -21.419 -2.477 20.928 1.00 91.56 306 THR A CA 1
ATOM 2279 C C . THR A 1 306 ? -20.591 -3.379 21.829 1.00 91.56 306 THR A C 1
ATOM 2281 O O . THR A 1 306 ? -19.984 -4.335 21.358 1.00 91.56 306 THR A O 1
ATOM 2284 N N . ILE A 1 307 ? -20.571 -3.099 23.129 1.00 91.88 307 ILE A N 1
ATOM 2285 C CA . ILE A 1 307 ? -19.898 -3.941 24.115 1.00 91.88 307 ILE A CA 1
ATOM 2286 C C . ILE A 1 307 ? -20.949 -4.757 24.863 1.00 91.88 307 ILE A C 1
ATOM 2288 O O . ILE A 1 307 ? -21.800 -4.206 25.561 1.00 91.88 307 ILE A O 1
ATOM 2292 N N . GLN A 1 308 ? -20.890 -6.072 24.697 1.00 91.75 308 GLN A N 1
ATOM 2293 C CA . GLN A 1 308 ? -21.767 -7.042 25.324 1.00 91.75 308 GLN A CA 1
ATOM 2294 C C . GLN A 1 308 ? -21.346 -7.285 26.770 1.00 91.75 308 GLN A C 1
ATOM 2296 O O . GLN A 1 308 ? -20.159 -7.321 27.109 1.00 91.75 308 GLN A O 1
ATOM 2301 N N . ASP A 1 309 ? -22.350 -7.437 27.631 1.00 90.56 309 ASP A N 1
ATOM 2302 C CA . ASP A 1 309 ? -22.137 -7.871 29.002 1.00 90.56 309 ASP A CA 1
ATOM 2303 C C . ASP A 1 309 ? -21.522 -9.270 29.028 1.00 90.56 309 ASP A C 1
ATOM 2305 O O . ASP A 1 309 ? -21.842 -10.137 28.212 1.00 90.56 309 ASP A O 1
ATOM 2309 N N . GLN A 1 310 ? -20.679 -9.514 30.028 1.00 87.31 310 GLN A N 1
ATOM 2310 C CA . GLN A 1 310 ? -20.176 -10.854 30.269 1.00 87.31 310 GLN A CA 1
ATOM 2311 C C . GLN A 1 310 ? -21.343 -11.751 30.657 1.00 87.31 310 GLN A C 1
ATOM 2313 O O . GLN A 1 310 ? -22.133 -11.384 31.526 1.00 87.31 310 GLN A O 1
ATOM 2318 N N . HIS A 1 311 ? -21.425 -12.943 30.075 1.00 87.25 311 HIS A N 1
ATOM 2319 C CA . HIS A 1 311 ? -22.386 -13.944 30.514 1.00 87.25 311 HIS A CA 1
ATOM 2320 C C . HIS A 1 311 ? -21.902 -14.605 31.811 1.00 87.25 311 HIS A C 1
ATOM 2322 O O . HIS A 1 311 ? -20.975 -15.412 31.784 1.00 87.25 311 HIS A O 1
ATOM 2328 N N . LEU A 1 312 ? -22.519 -14.242 32.936 1.00 88.00 312 LEU A N 1
ATOM 2329 C CA . LEU A 1 312 ? -22.284 -14.829 34.253 1.00 88.00 312 LEU A CA 1
ATOM 2330 C C . LEU A 1 312 ? -23.506 -15.647 34.656 1.00 88.00 312 LEU A C 1
ATOM 2332 O O . LEU A 1 312 ? -24.648 -15.217 34.479 1.00 88.00 312 LEU A O 1
ATOM 2336 N N . THR A 1 313 ? -23.270 -16.835 35.194 1.00 87.62 313 THR A N 1
ATOM 2337 C CA . THR A 1 313 ? -24.337 -17.735 35.624 1.00 87.62 313 THR A CA 1
ATOM 2338 C C . THR A 1 313 ? -24.866 -17.345 37.007 1.00 87.62 313 THR A C 1
ATOM 2340 O O . THR A 1 313 ? -24.133 -16.827 37.850 1.00 87.62 313 THR A O 1
ATOM 2343 N N . ASP A 1 314 ? -26.147 -17.634 37.273 1.00 86.62 314 ASP A N 1
ATOM 2344 C CA . ASP A 1 314 ? -26.753 -17.397 38.593 1.00 86.62 314 ASP A CA 1
ATOM 2345 C C . ASP A 1 314 ? -25.925 -18.018 39.750 1.00 86.62 314 ASP A C 1
ATOM 2347 O O . ASP A 1 314 ? -25.766 -17.349 40.771 1.00 86.62 314 ASP A O 1
ATOM 2351 N N . PRO A 1 315 ? -25.355 -19.241 39.638 1.00 86.62 315 PRO A N 1
ATOM 2352 C CA . PRO A 1 315 ? -24.463 -19.786 40.662 1.00 86.62 315 PRO A CA 1
ATOM 2353 C C . PRO A 1 315 ? -23.205 -18.945 40.910 1.00 86.62 315 PRO A C 1
ATOM 2355 O O . PRO A 1 315 ? -22.922 -18.652 42.067 1.00 86.62 315 PRO A O 1
ATOM 2358 N N . GLU A 1 316 ? -22.494 -18.512 39.862 1.00 87.19 316 GLU A N 1
ATOM 2359 C CA . GLU A 1 316 ? -21.267 -17.703 40.000 1.00 87.19 316 GLU A CA 1
ATOM 2360 C C . GLU A 1 316 ? -21.552 -16.366 40.695 1.00 87.19 316 GLU A C 1
ATOM 2362 O O . GLU A 1 316 ? -20.821 -15.949 41.593 1.00 87.19 316 GLU A O 1
ATOM 2367 N N . LEU A 1 317 ? -22.658 -15.719 40.315 1.00 87.75 317 LEU A N 1
ATOM 2368 C CA . LEU A 1 317 ? -23.110 -14.463 40.911 1.00 87.75 317 LEU A CA 1
ATOM 2369 C C . LEU A 1 317 ? -23.472 -14.623 42.394 1.00 87.75 317 LEU A C 1
ATOM 2371 O O . LEU A 1 317 ? -23.152 -13.761 43.209 1.00 87.75 317 LEU A O 1
ATOM 2375 N N . MET A 1 318 ? -24.142 -15.717 42.761 1.00 86.12 318 MET A N 1
ATOM 2376 C CA . MET A 1 318 ? -24.545 -15.966 44.148 1.00 86.12 318 MET A CA 1
ATOM 2377 C C . MET A 1 318 ? -23.364 -16.388 45.027 1.00 86.12 318 MET A C 1
ATOM 2379 O O . MET A 1 318 ? -23.282 -15.964 46.177 1.00 86.12 318 MET A O 1
ATOM 2383 N N . GLU A 1 319 ? -22.439 -17.186 44.497 1.00 84.50 319 GLU A N 1
ATOM 2384 C CA . GLU A 1 319 ? -21.219 -17.596 45.199 1.00 84.50 319 GLU A CA 1
ATOM 2385 C C . GLU A 1 319 ? -20.302 -16.392 45.459 1.00 84.50 319 GLU A C 1
ATOM 2387 O O . GLU A 1 319 ? -19.854 -16.195 46.590 1.00 84.50 319 GLU A O 1
ATOM 2392 N N . GLY A 1 320 ? -20.137 -15.511 44.463 1.00 83.88 320 GLY A N 1
ATOM 2393 C CA . GLY A 1 320 ? -19.402 -14.251 44.608 1.00 83.88 320 GLY A CA 1
ATOM 2394 C C . GLY A 1 320 ? -19.975 -13.307 45.672 1.00 83.88 320 GLY A C 1
ATOM 2395 O O . GLY A 1 320 ? -19.217 -12.586 46.314 1.00 83.88 320 GLY A O 1
ATOM 2396 N N . LEU A 1 321 ? -21.293 -13.340 45.907 1.00 83.25 321 LEU A N 1
ATOM 2397 C CA . LEU A 1 321 ? -21.965 -12.519 46.920 1.00 83.25 321 LEU A CA 1
ATOM 2398 C C . LEU A 1 321 ? -21.859 -13.105 48.344 1.00 83.25 321 LEU A C 1
ATOM 2400 O O . LEU A 1 321 ? -21.887 -12.359 49.322 1.00 83.25 321 LEU A O 1
ATOM 2404 N N . VAL A 1 322 ? -21.800 -14.436 48.476 1.00 79.50 322 VAL A N 1
ATOM 2405 C CA . VAL A 1 322 ? -21.917 -15.139 49.770 1.00 79.50 322 VAL A CA 1
ATOM 2406 C C . VAL A 1 322 ? -20.566 -15.562 50.349 1.00 79.50 322 VAL A C 1
ATOM 2408 O O . VAL A 1 322 ? -20.369 -15.416 51.556 1.00 79.50 322 VAL A O 1
ATOM 2411 N N . GLU A 1 323 ? -19.656 -16.106 49.534 1.00 66.31 323 GLU A N 1
ATOM 2412 C CA . GLU A 1 323 ? -18.442 -16.787 50.027 1.00 66.31 323 GLU A CA 1
ATOM 2413 C C . GLU A 1 323 ? -17.134 -16.037 49.740 1.00 66.31 323 GLU A C 1
ATOM 2415 O O . GLU A 1 323 ? -16.109 -16.348 50.342 1.00 66.31 323 GLU A O 1
ATOM 2420 N N . GLY A 1 324 ? -17.163 -14.994 48.906 1.00 57.72 324 GLY A N 1
ATOM 2421 C CA . GLY A 1 324 ? -16.070 -14.027 48.765 1.00 57.72 324 GLY A CA 1
ATOM 2422 C C . GLY A 1 324 ? -14.789 -14.513 48.070 1.00 57.72 324 GLY A C 1
ATOM 2423 O O . GLY A 1 324 ? -13.988 -13.665 47.695 1.00 57.72 324 GLY A O 1
ATOM 2424 N N . GLU A 1 325 ? -14.580 -15.814 47.829 1.00 55.19 325 GLU A N 1
ATOM 2425 C CA . GLU A 1 325 ? -13.420 -16.312 47.069 1.00 55.19 325 GLU A CA 1
ATOM 2426 C C . GLU A 1 325 ? -13.769 -17.493 46.143 1.00 55.19 325 GLU A C 1
ATOM 2428 O O . GLU A 1 325 ? -14.287 -18.511 46.590 1.00 55.19 325 GLU A O 1
ATOM 2433 N N . GLY A 1 326 ? -13.408 -17.384 44.853 1.00 62.44 326 GLY A N 1
ATOM 2434 C CA . GLY A 1 326 ? -13.219 -18.532 43.949 1.00 62.44 326 GLY A CA 1
ATOM 2435 C C . GLY A 1 326 ? -14.017 -18.525 42.640 1.00 62.44 326 GLY A C 1
ATOM 2436 O O . GLY A 1 326 ? -13.471 -18.927 41.613 1.00 62.44 326 GLY A O 1
ATOM 2437 N N . ALA A 1 327 ? -15.269 -18.058 42.649 1.00 72.50 327 ALA A N 1
ATOM 2438 C CA . ALA A 1 327 ? -16.151 -18.135 41.474 1.00 72.50 327 ALA A CA 1
ATOM 2439 C C . ALA A 1 327 ? -15.990 -16.972 40.481 1.00 72.50 327 ALA A C 1
ATOM 2441 O O . ALA A 1 327 ? -16.098 -17.166 39.272 1.00 72.50 327 ALA A O 1
ATOM 2442 N N . LEU A 1 328 ? -15.714 -15.767 40.986 1.00 84.19 328 LEU A N 1
ATOM 2443 C CA . LEU A 1 328 ? -15.491 -14.564 40.185 1.00 84.19 328 LEU A CA 1
ATOM 2444 C C . LEU A 1 328 ? -14.056 -14.079 40.388 1.00 84.19 328 LEU A C 1
ATOM 2446 O O . LEU A 1 328 ? -13.565 -13.999 41.511 1.00 84.19 328 LEU A O 1
ATOM 2450 N N . SER A 1 329 ? -13.383 -13.739 39.295 1.00 86.88 329 SER A N 1
ATOM 2451 C CA . SER A 1 329 ? -12.074 -13.087 39.334 1.00 86.88 329 SER A CA 1
ATOM 2452 C C . SER A 1 329 ? -12.175 -11.646 39.841 1.00 86.88 329 SER A C 1
ATOM 2454 O O . SER A 1 329 ? -13.207 -10.992 39.681 1.00 86.88 329 SER A O 1
ATOM 2456 N N . ASP A 1 330 ? -11.069 -11.102 40.355 1.00 85.62 330 ASP A N 1
ATOM 2457 C CA . ASP A 1 330 ? -10.977 -9.699 40.797 1.00 85.62 330 ASP A CA 1
ATOM 2458 C C . ASP A 1 330 ? -11.447 -8.705 39.723 1.00 85.62 330 ASP A C 1
ATOM 2460 O O . ASP A 1 330 ? -12.060 -7.681 40.020 1.00 85.62 330 ASP A O 1
ATOM 2464 N N . LEU A 1 331 ? -11.180 -9.015 38.450 1.00 84.25 331 LEU A N 1
ATOM 2465 C CA . LEU A 1 331 ? -11.595 -8.199 37.312 1.00 84.25 331 LEU A CA 1
ATOM 2466 C C . LEU A 1 331 ? -13.120 -8.223 37.120 1.00 84.25 331 LEU A C 1
ATOM 2468 O O . LEU A 1 331 ? -13.708 -7.191 36.807 1.00 84.25 331 LEU A O 1
ATOM 2472 N N . GLN A 1 332 ? -13.756 -9.377 37.337 1.00 89.19 332 GLN A N 1
ATOM 2473 C CA . GLN A 1 332 ? -15.210 -9.540 37.254 1.00 89.19 332 GLN A CA 1
ATOM 2474 C C . GLN A 1 332 ? -15.915 -8.854 38.417 1.00 89.19 332 GLN A C 1
ATOM 2476 O O . GLN A 1 332 ? -16.888 -8.143 38.191 1.00 89.19 332 GLN A O 1
ATOM 2481 N N . LEU A 1 333 ? -15.392 -9.002 39.637 1.00 87.88 333 LEU A N 1
ATOM 2482 C CA . LEU A 1 333 ? -15.900 -8.297 40.815 1.00 87.88 333 LEU A CA 1
ATOM 2483 C C . LEU A 1 333 ? -15.825 -6.781 40.617 1.00 87.88 333 LEU A C 1
ATOM 2485 O O . LEU A 1 333 ? -16.813 -6.080 40.808 1.00 87.88 333 LEU A O 1
ATOM 2489 N N . ARG A 1 334 ? -14.679 -6.286 40.138 1.00 86.62 334 ARG A N 1
ATOM 2490 C CA . ARG A 1 334 ? -14.490 -4.865 39.834 1.00 86.62 334 ARG A CA 1
ATOM 2491 C C . ARG A 1 334 ? -15.417 -4.375 38.724 1.00 86.62 334 ARG A C 1
ATOM 2493 O O . ARG A 1 334 ? -15.891 -3.249 38.786 1.00 86.62 334 ARG A O 1
ATOM 2500 N N . TYR A 1 335 ? -15.664 -5.190 37.704 1.00 88.62 335 TYR A N 1
ATOM 2501 C CA . TYR A 1 335 ? -16.619 -4.857 36.651 1.00 88.62 335 TYR A CA 1
ATOM 2502 C C . TYR A 1 335 ? -18.057 -4.805 37.175 1.00 88.62 335 TYR A C 1
ATOM 2504 O O . TYR A 1 335 ? -18.777 -3.867 36.839 1.00 88.62 335 TYR A O 1
ATOM 2512 N N . LEU A 1 336 ? -18.470 -5.759 38.013 1.00 89.62 336 LEU A N 1
ATOM 2513 C CA . LEU A 1 336 ? -19.806 -5.774 38.606 1.00 89.62 336 LEU A CA 1
ATOM 2514 C C . LEU A 1 336 ? -20.045 -4.524 39.462 1.00 89.62 336 LEU A C 1
ATOM 2516 O O . LEU A 1 336 ? -21.011 -3.818 39.183 1.00 89.62 336 LEU A O 1
ATOM 2520 N N . ASP A 1 337 ? -19.119 -4.203 40.368 1.00 88.81 337 ASP A N 1
ATOM 2521 C CA . ASP A 1 337 ? -19.116 -2.980 41.191 1.00 88.81 337 ASP A CA 1
ATOM 2522 C C . ASP A 1 337 ? -19.175 -1.703 40.327 1.00 88.81 337 ASP A C 1
ATOM 2524 O O . ASP A 1 337 ? -20.104 -0.901 40.434 1.00 88.81 337 ASP A O 1
ATOM 2528 N N . LEU A 1 338 ? -18.258 -1.548 39.358 1.00 86.44 338 LEU A N 1
ATOM 2529 C CA . LEU A 1 338 ? -18.232 -0.384 38.452 1.00 86.44 338 LEU A CA 1
ATOM 2530 C C . LEU A 1 338 ? -19.508 -0.238 37.613 1.00 86.44 338 LEU A C 1
ATOM 2532 O O . LEU A 1 338 ? -19.913 0.875 37.279 1.00 86.44 338 LEU A O 1
ATOM 2536 N N . SER A 1 339 ? -20.118 -1.358 37.231 1.00 84.81 339 SER A N 1
ATOM 2537 C CA . SER A 1 339 ? -21.355 -1.390 36.448 1.00 84.81 339 SER A CA 1
ATOM 2538 C C . SER A 1 339 ? -22.624 -1.222 37.294 1.00 84.81 339 SER A C 1
ATOM 2540 O O . SER A 1 339 ? -23.724 -1.164 36.734 1.00 84.81 339 SER A O 1
ATOM 2542 N N . GLY A 1 340 ? -22.479 -1.201 38.620 1.00 87.56 340 GLY A N 1
ATOM 2543 C CA . GLY A 1 340 ? -23.541 -1.078 39.602 1.00 87.56 340 GLY A CA 1
ATOM 2544 C C . GLY A 1 340 ? -23.457 0.248 40.351 1.00 87.56 340 GLY A C 1
ATOM 2545 O O . GLY A 1 340 ? -23.794 1.293 39.785 1.00 87.56 340 GLY A O 1
ATOM 2546 N N . ASN A 1 341 ? -23.095 0.205 41.635 1.00 87.50 341 ASN A N 1
ATOM 2547 C CA . ASN A 1 341 ? -23.085 1.377 42.514 1.00 87.50 341 ASN A CA 1
ATOM 2548 C C . ASN A 1 341 ? -21.685 2.011 42.710 1.00 87.50 341 ASN A C 1
ATOM 2550 O O . ASN A 1 341 ? -21.613 3.180 43.106 1.00 87.50 341 ASN A O 1
ATOM 2554 N N . GLY A 1 342 ? -20.607 1.294 42.366 1.00 88.56 342 GLY A N 1
ATOM 2555 C CA . GLY A 1 342 ? -19.224 1.769 42.413 1.00 88.56 342 GLY A CA 1
ATOM 2556 C C . GLY A 1 342 ? -18.694 2.073 43.818 1.00 88.56 342 GLY A C 1
ATOM 2557 O O . GLY A 1 342 ? -17.890 3.001 43.964 1.00 88.56 342 GLY A O 1
ATOM 2558 N N . ASP A 1 343 ? -19.169 1.379 44.853 1.00 89.06 343 ASP A N 1
ATOM 2559 C CA . ASP A 1 343 ? -18.771 1.603 46.246 1.00 89.06 343 ASP A CA 1
ATOM 2560 C C . ASP A 1 343 ? -17.517 0.821 46.684 1.00 89.06 343 ASP A C 1
ATOM 2562 O O . ASP A 1 343 ? -17.009 1.030 47.794 1.00 89.06 343 ASP A O 1
ATOM 2566 N N . GLY A 1 344 ? -16.941 0.031 45.772 1.00 85.25 344 GLY A N 1
ATOM 2567 C CA . GLY A 1 344 ? -15.659 -0.645 45.947 1.00 85.25 344 GLY A CA 1
ATOM 2568 C C . GLY A 1 344 ? -15.772 -2.115 46.345 1.00 85.25 344 GLY A C 1
ATOM 2569 O O . GLY A 1 344 ? -14.754 -2.714 46.710 1.00 85.25 344 GLY A O 1
ATOM 2570 N N . GLY A 1 345 ? -16.968 -2.701 46.287 1.00 86.69 345 GLY A N 1
ATOM 2571 C CA . GLY A 1 345 ? -17.207 -4.123 46.508 1.00 86.69 345 GLY A CA 1
ATOM 2572 C C . GLY A 1 345 ? -18.379 -4.631 45.676 1.00 86.69 345 GLY A C 1
ATOM 2573 O O . GLY A 1 345 ? -19.184 -3.850 45.207 1.00 86.69 345 GLY A O 1
ATOM 2574 N N . PHE A 1 346 ? -18.469 -5.950 45.488 1.00 89.25 346 PHE A N 1
ATOM 2575 C CA . PHE A 1 346 ? -19.629 -6.554 44.834 1.00 89.25 346 PHE A CA 1
ATOM 2576 C C . PHE A 1 346 ? -20.750 -6.789 45.851 1.00 89.25 346 PHE A C 1
ATOM 2578 O O . PHE A 1 346 ? -20.573 -7.558 46.802 1.00 89.25 346 PHE A O 1
ATOM 2585 N N . ASP A 1 347 ? -21.903 -6.153 45.645 1.00 89.50 347 ASP A N 1
ATOM 2586 C CA . ASP A 1 347 ? -23.047 -6.237 46.548 1.00 89.50 347 ASP A CA 1
ATOM 2587 C C . ASP A 1 347 ? -24.394 -6.551 45.857 1.00 89.50 347 ASP A C 1
ATOM 2589 O O . ASP A 1 347 ? -24.505 -6.846 44.663 1.00 89.50 347 ASP A O 1
ATOM 2593 N N . VAL A 1 348 ? -25.475 -6.541 46.646 1.00 89.56 348 VAL A N 1
ATOM 2594 C CA . VAL A 1 348 ? -26.834 -6.830 46.153 1.00 89.56 348 VAL A CA 1
ATOM 2595 C C . VAL A 1 348 ? -27.317 -5.771 45.152 1.00 89.56 348 VAL A C 1
ATOM 2597 O O . VAL A 1 348 ? -28.123 -6.076 44.268 1.00 89.56 348 VAL A O 1
ATOM 2600 N N . GLY A 1 349 ? -26.873 -4.525 45.304 1.00 88.12 349 GLY A N 1
ATOM 2601 C CA . GLY A 1 349 ? -27.142 -3.436 44.375 1.00 88.12 349 GLY A CA 1
ATOM 2602 C C . GLY A 1 349 ? -26.541 -3.712 43.001 1.00 88.12 349 GLY A C 1
ATOM 2603 O O . GLY A 1 349 ? -27.264 -3.614 42.005 1.00 88.12 349 GLY A O 1
ATOM 2604 N N . ASP A 1 350 ? -25.284 -4.147 42.956 1.00 90.94 350 ASP A N 1
ATOM 2605 C CA . ASP A 1 350 ? -24.586 -4.490 41.711 1.00 90.94 350 ASP A CA 1
ATOM 2606 C C . ASP A 1 350 ? -25.202 -5.707 41.030 1.00 90.94 350 ASP A C 1
ATOM 2608 O O . ASP A 1 350 ? -25.481 -5.683 39.829 1.00 90.94 350 ASP A O 1
ATOM 2612 N N . LEU A 1 351 ? -25.511 -6.751 41.808 1.00 90.25 351 LEU A N 1
ATOM 2613 C CA . LEU A 1 351 ? -26.206 -7.935 41.304 1.00 90.25 351 LEU A CA 1
ATOM 2614 C C . LEU A 1 351 ? -27.550 -7.556 40.674 1.00 90.25 351 LEU A C 1
ATOM 2616 O O . LEU A 1 351 ? -27.895 -8.018 39.583 1.00 90.25 351 LEU A O 1
ATOM 2620 N N . ARG A 1 352 ? -28.325 -6.696 41.346 1.00 90.12 352 ARG A N 1
ATOM 2621 C CA . ARG A 1 352 ? -29.605 -6.224 40.812 1.00 90.12 352 ARG A CA 1
ATOM 2622 C C . ARG A 1 352 ? -29.405 -5.442 39.516 1.00 90.12 352 ARG A C 1
ATOM 2624 O O . ARG A 1 352 ? -30.193 -5.633 38.592 1.00 90.12 352 ARG A O 1
ATOM 2631 N N . ALA A 1 353 ? -28.397 -4.573 39.453 1.00 89.06 353 ALA A N 1
ATOM 2632 C CA . ALA A 1 353 ? -28.083 -3.789 38.263 1.00 89.06 353 ALA A CA 1
ATOM 2633 C C . ALA A 1 353 ? -27.682 -4.687 37.082 1.00 89.06 353 ALA A C 1
ATOM 2635 O O . ALA A 1 353 ? -28.196 -4.502 35.979 1.00 89.06 353 ALA A O 1
ATOM 2636 N N . TYR A 1 354 ? -26.843 -5.699 37.322 1.00 90.00 354 TYR A N 1
ATOM 2637 C CA . TYR A 1 354 ? -26.459 -6.700 36.326 1.00 90.00 354 TYR A CA 1
ATOM 2638 C C . TYR A 1 354 ? -27.677 -7.469 35.796 1.00 90.00 354 TYR A C 1
ATOM 2640 O O . TYR A 1 354 ? -27.939 -7.472 34.597 1.00 90.00 354 TYR A O 1
ATOM 2648 N N . LEU A 1 355 ? -28.498 -8.045 36.679 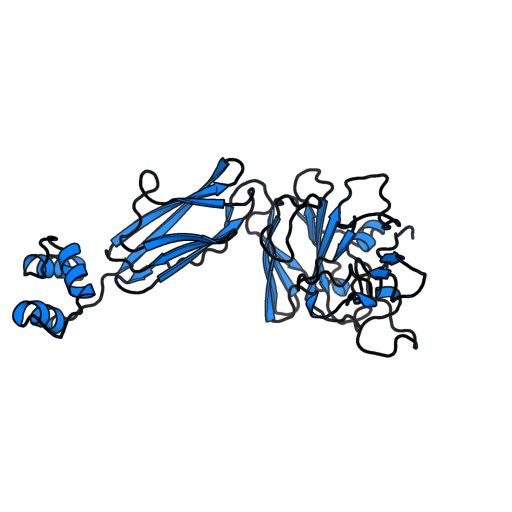1.00 88.44 355 LEU A N 1
ATOM 2649 C CA . LEU A 1 355 ? -29.665 -8.833 36.264 1.00 88.44 355 LEU A CA 1
ATOM 2650 C C . LEU A 1 355 ? -30.738 -8.011 35.537 1.00 88.44 355 LEU A C 1
ATOM 2652 O O . LEU A 1 355 ? -31.531 -8.578 34.792 1.00 88.44 355 LEU A O 1
ATOM 2656 N N . GLN A 1 356 ? -30.815 -6.698 35.774 1.00 87.50 356 GLN A N 1
ATOM 2657 C CA . GLN A 1 356 ? -31.759 -5.822 35.074 1.00 87.50 356 GLN A CA 1
ATOM 2658 C C . GLN A 1 356 ? -31.358 -5.545 33.623 1.00 87.50 356 GLN A C 1
ATOM 2660 O O . GLN A 1 356 ? -32.246 -5.289 32.813 1.00 87.50 356 GLN A O 1
ATOM 2665 N N . ARG A 1 357 ? -30.059 -5.574 33.302 1.00 85.00 357 ARG A N 1
ATOM 2666 C CA . ARG A 1 357 ? -29.554 -5.298 31.948 1.00 85.00 357 ARG A CA 1
ATOM 2667 C C . ARG A 1 357 ? -29.322 -6.557 31.110 1.00 85.00 357 ARG A C 1
ATOM 2669 O O . ARG A 1 357 ? -29.402 -6.472 29.891 1.00 85.00 357 ARG A O 1
ATOM 2676 N N . THR A 1 358 ? -29.071 -7.707 31.743 1.00 84.25 358 THR A N 1
ATOM 2677 C CA . THR A 1 358 ? -28.731 -8.965 31.051 1.00 84.25 358 THR A CA 1
ATOM 2678 C C . THR A 1 358 ? -29.891 -9.955 30.885 1.00 84.25 358 THR A C 1
ATOM 2680 O O . THR A 1 358 ? -29.684 -11.021 30.302 1.00 84.25 358 THR A O 1
ATOM 2683 N N . ARG A 1 359 ? -31.097 -9.641 31.384 1.00 72.88 359 ARG A N 1
ATOM 2684 C CA . ARG A 1 359 ? -32.290 -10.510 31.299 1.00 72.88 359 ARG A CA 1
ATOM 2685 C C . ARG A 1 359 ? -33.272 -10.155 30.195 1.00 72.88 359 ARG A C 1
ATOM 2687 O O . ARG A 1 359 ? -33.477 -8.949 29.942 1.00 72.88 359 ARG A O 1
#

Secondary structure (DSSP, 8-state):
--PPPS-EESSSSSGGGEE-TTGGG-TTTGGGG--SSS-TTS-PPPPPPPHHHHHHTTS---EEES-EEEEEEEE--TTTS---EEEESSTT-SEEEEEEEE-SSGGGTT-S--EEEEEEEE---TTS-SSPPTTPPSSPSEEE--TT---GGGS-GGGT--S--GGG-SB-BT-EEEE-SSSSS----TTSPPPSEEEEEEEEETTEEEEEEEESSS-EEEEEE--SEEETTS-EEEEEEEESS-SSPEEE-SGGG-PPPTTEEEEEETTEEEEEE---S-EEEEEEEEEE-TT--EEEEEEEEEEEPP---HHHHHHHHHT-SSSS-HHHHHHHHHTTT-SSS--HHHHHHHHHHH-

pLDDT: mean 87.2, std 9.63, range [46.75, 98.69]

Radius of gyration: 27.41 Å; chains: 1; bounding box: 65×40×82 Å

Foldseek 3Di:
DPDAQQKDAAPDDDPLRIQFQAFCNAQSGVQVQFAADDDSPPRDFGAYHDLVVCVVVVNADEAEAAFDAQDKDKAFACVPPVYKYWYALHVPAQKTKIKHFHQCDDSNVRAQHGAMWIKIAGPPDPPDDLYDDHPDDDDGRIGTQQQLLPSLSGDRVVRVHDRDHPRRHQEDAPDKHWEFLPDRVHPADRVSFGTQKTFPIWHAYPNMIMTTIGREQAKHKADWQADQEAEAQDKDKTKIFIHHHGDDKDKDWDDPQWDDAPFWDWDDDRRMIMIIGGGLDFDWTFIWMWMAHPVGHIDTDTHTHGYDYDDDDPVLLVCCAPVVDDSDDPSRQCSLCVQFVVPPGHYPRSVVSVVVPND